Protein AF-A0A1E4U1X0-F1 (afdb_monomer_lite)

pLDDT: mean 76.29, std 22.47, range [30.36, 98.44]

Structure (mmCIF, N/CA/C/O backbone):
data_AF-A0A1E4U1X0-F1
#
_entry.id   AF-A0A1E4U1X0-F1
#
loop_
_atom_site.group_PDB
_atom_site.id
_atom_site.type_symbol
_atom_site.label_atom_id
_atom_site.label_alt_id
_atom_site.label_comp_id
_atom_site.label_asym_id
_atom_site.label_entity_id
_atom_site.label_seq_id
_atom_site.pdbx_PDB_ins_code
_atom_site.Cartn_x
_atom_site.Cartn_y
_atom_site.Cartn_z
_atom_site.occupancy
_atom_site.B_iso_or_equiv
_atom_site.auth_seq_id
_atom_site.auth_comp_id
_atom_site.auth_asym_id
_atom_site.auth_atom_id
_atom_site.pdbx_PDB_model_num
ATOM 1 N N . MET A 1 1 ? 7.791 -9.592 21.464 1.00 55.75 1 MET A N 1
ATOM 2 C CA . MET A 1 1 ? 7.964 -8.145 21.728 1.00 55.75 1 MET A CA 1
ATOM 3 C C . MET A 1 1 ? 7.056 -7.281 20.827 1.00 55.75 1 MET A C 1
ATOM 5 O O . MET A 1 1 ? 7.564 -6.474 20.065 1.00 55.75 1 MET A O 1
ATOM 9 N N . PRO A 1 2 ? 5.714 -7.408 20.891 1.00 65.44 2 PRO A N 1
ATOM 10 C CA . PRO A 1 2 ? 4.810 -6.655 20.004 1.00 65.44 2 PRO A CA 1
ATOM 11 C C . PRO A 1 2 ? 4.556 -5.195 20.431 1.00 65.44 2 PRO A C 1
ATOM 13 O O . PRO A 1 2 ? 4.158 -4.383 19.604 1.00 65.44 2 PRO A O 1
ATOM 16 N N . ILE A 1 3 ? 4.796 -4.843 21.701 1.00 74.44 3 ILE A N 1
ATOM 17 C CA . ILE A 1 3 ? 4.406 -3.539 22.279 1.00 74.44 3 ILE A CA 1
ATOM 18 C C . ILE A 1 3 ? 5.186 -2.366 21.660 1.00 74.44 3 ILE A C 1
ATOM 20 O O . ILE A 1 3 ? 4.640 -1.276 21.518 1.00 74.44 3 ILE A O 1
ATOM 24 N N . PHE A 1 4 ? 6.438 -2.588 21.245 1.00 84.75 4 PHE A N 1
ATOM 25 C CA . PHE A 1 4 ? 7.274 -1.544 20.641 1.00 84.75 4 PHE A CA 1
ATOM 26 C C . PHE A 1 4 ? 7.065 -1.387 19.133 1.00 84.75 4 PHE A C 1
ATOM 28 O O . PHE A 1 4 ? 7.387 -0.337 18.581 1.00 84.75 4 PHE A O 1
ATOM 35 N N . GLU A 1 5 ? 6.503 -2.389 18.452 1.00 87.31 5 GLU A N 1
ATOM 36 C CA . GLU A 1 5 ? 6.400 -2.359 16.992 1.00 87.31 5 GLU A CA 1
ATOM 37 C C . GLU A 1 5 ? 5.417 -1.298 16.502 1.00 87.31 5 GLU A C 1
ATOM 39 O O . GLU A 1 5 ? 5.744 -0.547 15.587 1.00 87.31 5 GLU A O 1
ATOM 44 N N . ALA A 1 6 ? 4.228 -1.200 17.102 1.00 86.75 6 ALA A N 1
ATOM 45 C CA . ALA A 1 6 ? 3.227 -0.234 16.655 1.00 86.75 6 ALA A CA 1
ATOM 46 C C . ALA A 1 6 ? 3.657 1.233 16.889 1.00 86.75 6 ALA A C 1
ATOM 48 O O . ALA A 1 6 ? 3.530 2.029 15.953 1.00 86.75 6 ALA A O 1
ATOM 49 N N . PRO A 1 7 ? 4.221 1.615 18.057 1.00 90.62 7 PRO A N 1
ATOM 50 C CA . PRO A 1 7 ? 4.840 2.929 18.231 1.00 90.62 7 PRO A CA 1
ATOM 51 C C . PRO A 1 7 ? 5.987 3.190 17.248 1.00 90.62 7 PRO A C 1
ATOM 53 O O . PRO A 1 7 ? 6.047 4.273 16.667 1.00 90.62 7 PRO A O 1
ATOM 56 N N . ALA A 1 8 ? 6.857 2.202 17.004 1.00 91.56 8 ALA A N 1
ATOM 57 C CA . ALA A 1 8 ? 7.958 2.342 16.051 1.00 91.56 8 ALA A CA 1
ATOM 58 C C . ALA A 1 8 ? 7.453 2.587 14.621 1.00 91.56 8 ALA A C 1
ATOM 60 O O . ALA A 1 8 ? 7.976 3.453 13.925 1.00 91.56 8 ALA A O 1
ATOM 61 N N . VAL A 1 9 ? 6.395 1.890 14.193 1.00 90.69 9 VAL A N 1
ATOM 62 C CA . VAL A 1 9 ? 5.745 2.123 12.892 1.00 90.69 9 VAL A CA 1
ATOM 63 C C . VAL A 1 9 ? 5.153 3.525 12.817 1.00 90.69 9 VAL A C 1
ATOM 65 O O . VAL A 1 9 ? 5.289 4.180 11.789 1.00 90.69 9 VAL A O 1
ATOM 68 N N . TYR A 1 10 ? 4.538 4.022 13.891 1.00 91.25 10 TYR A N 1
ATOM 69 C CA . TYR A 1 10 ? 4.002 5.382 13.918 1.00 91.25 10 TYR A CA 1
ATOM 70 C C . TYR A 1 10 ? 5.105 6.445 13.813 1.00 91.25 10 TYR A C 1
ATOM 72 O O . TYR A 1 10 ? 4.996 7.369 13.002 1.00 91.25 10 TYR A O 1
ATOM 80 N N . ALA A 1 11 ? 6.185 6.294 14.586 1.00 93.69 11 ALA A N 1
ATOM 81 C CA . ALA A 1 11 ? 7.345 7.181 14.528 1.00 93.69 11 ALA A CA 1
ATOM 82 C C . ALA A 1 11 ? 7.992 7.157 13.135 1.00 93.69 11 ALA A C 1
ATOM 84 O O . ALA A 1 11 ? 8.231 8.206 12.541 1.00 93.69 11 ALA A O 1
ATOM 85 N N . TRP A 1 12 ? 8.178 5.963 12.567 1.00 93.06 12 TRP A N 1
ATOM 86 C CA . TRP A 1 12 ? 8.707 5.772 11.220 1.00 93.06 12 TRP A CA 1
ATOM 87 C C . TRP A 1 12 ? 7.806 6.381 10.140 1.00 93.06 12 TRP A C 1
ATOM 89 O O . TRP A 1 12 ? 8.287 7.110 9.279 1.00 93.06 12 TRP A O 1
ATOM 99 N N . SER A 1 13 ? 6.492 6.149 10.207 1.00 92.31 13 SER A N 1
ATOM 100 C CA . SER A 1 13 ? 5.507 6.741 9.291 1.00 92.31 13 SER A CA 1
ATOM 101 C C . SER A 1 13 ? 5.514 8.267 9.362 1.00 92.31 13 SER A C 1
ATOM 103 O O . SER A 1 13 ? 5.374 8.923 8.330 1.00 92.31 13 SER A O 1
ATOM 105 N N . THR A 1 14 ? 5.671 8.833 10.560 1.00 93.75 14 THR A N 1
ATOM 106 C CA . THR A 1 14 ? 5.776 10.285 10.767 1.00 93.75 14 THR A CA 1
ATOM 107 C C . THR A 1 14 ? 7.071 10.816 10.159 1.00 93.75 14 THR A C 1
ATOM 109 O O . THR A 1 14 ? 7.033 11.790 9.413 1.00 93.75 14 THR A O 1
ATOM 112 N N . GLY A 1 15 ? 8.193 10.125 10.388 1.00 94.81 15 GLY A N 1
ATOM 113 C CA . GLY A 1 15 ? 9.479 10.441 9.767 1.00 94.81 15 GLY A CA 1
ATOM 114 C C . GLY A 1 15 ? 9.409 10.417 8.240 1.00 94.81 15 GLY A C 1
ATOM 115 O O . GLY A 1 15 ? 9.779 11.398 7.607 1.00 94.81 15 GLY A O 1
ATOM 116 N N . ILE A 1 16 ? 8.846 9.357 7.643 1.00 92.31 16 ILE A N 1
ATOM 117 C CA . ILE A 1 16 ? 8.625 9.287 6.189 1.00 92.31 16 ILE A CA 1
ATOM 118 C C . ILE A 1 16 ? 7.783 10.471 5.718 1.00 92.31 16 ILE A C 1
ATOM 120 O O . ILE A 1 16 ? 8.150 11.112 4.744 1.00 92.31 16 ILE A O 1
ATOM 124 N N . THR A 1 17 ? 6.675 10.765 6.400 1.00 93.19 17 THR A N 1
ATOM 125 C CA . THR A 1 17 ? 5.754 11.848 6.023 1.00 93.19 17 THR A CA 1
ATOM 126 C C . THR A 1 17 ? 6.474 13.197 5.989 1.00 93.19 17 THR A C 1
ATOM 128 O O . THR A 1 17 ? 6.390 13.900 4.986 1.00 93.19 17 THR A O 1
ATOM 131 N N . ILE A 1 18 ? 7.225 13.532 7.042 1.00 94.69 18 ILE A N 1
ATOM 132 C CA . ILE A 1 18 ? 7.989 14.784 7.120 1.00 94.69 18 ILE A CA 1
ATOM 133 C C . ILE A 1 18 ? 9.082 14.812 6.046 1.00 94.69 18 ILE A C 1
ATOM 135 O O . ILE A 1 18 ? 9.201 15.803 5.332 1.00 94.69 18 ILE A O 1
ATOM 139 N N . CYS A 1 19 ? 9.845 13.727 5.883 1.00 91.69 19 CYS A N 1
ATOM 140 C CA . CYS A 1 19 ? 10.897 13.655 4.870 1.00 91.69 19 CYS A CA 1
ATOM 141 C C . CYS A 1 19 ? 10.343 13.804 3.450 1.00 91.69 19 CYS A C 1
ATOM 143 O O . CYS A 1 19 ? 10.908 14.556 2.666 1.00 91.69 19 CYS A O 1
ATOM 145 N N . THR A 1 20 ? 9.252 13.112 3.109 1.00 89.88 20 THR A N 1
ATOM 146 C CA . THR A 1 20 ? 8.621 13.218 1.786 1.00 89.88 20 THR A CA 1
ATOM 147 C C . THR A 1 20 ? 8.125 14.643 1.540 1.00 89.88 20 THR A C 1
ATOM 149 O O . THR A 1 20 ? 8.433 15.210 0.498 1.00 89.88 20 THR A O 1
ATOM 152 N N . TYR A 1 21 ? 7.460 15.256 2.525 1.00 92.12 21 TYR A N 1
ATOM 153 C CA . TYR A 1 21 ? 7.014 16.648 2.436 1.00 92.12 21 TYR A CA 1
ATOM 154 C C . TYR A 1 21 ? 8.177 17.624 2.196 1.00 92.12 21 TYR A C 1
ATOM 156 O O . TYR A 1 21 ? 8.105 18.474 1.311 1.00 92.12 21 TYR A O 1
ATOM 164 N N . MET A 1 22 ? 9.276 17.480 2.948 1.00 92.69 22 MET A N 1
ATOM 165 C CA . MET A 1 22 ? 10.469 18.314 2.773 1.00 92.69 22 MET A CA 1
ATOM 166 C C . MET A 1 22 ? 11.115 18.118 1.399 1.00 92.69 22 MET A C 1
ATOM 168 O O . MET A 1 22 ? 11.464 19.099 0.752 1.00 92.69 22 MET A O 1
ATOM 172 N N . MET A 1 23 ? 11.259 16.871 0.940 1.00 89.44 23 MET A N 1
ATOM 173 C CA . MET A 1 23 ? 11.834 16.567 -0.375 1.00 89.44 23 MET A CA 1
ATOM 174 C C . MET A 1 23 ? 11.011 17.186 -1.506 1.00 89.44 23 MET A C 1
ATOM 176 O O . MET A 1 23 ? 11.585 17.758 -2.430 1.00 89.44 23 MET A O 1
ATOM 180 N N . GLU A 1 24 ? 9.681 17.125 -1.425 1.00 88.00 24 GLU A N 1
ATOM 181 C CA . GLU A 1 24 ? 8.813 17.762 -2.416 1.00 88.00 24 GLU A CA 1
ATOM 182 C C . GLU A 1 24 ? 8.895 19.292 -2.374 1.00 88.00 24 GLU A C 1
ATOM 184 O O . GLU A 1 24 ? 8.946 19.919 -3.427 1.00 88.00 24 GLU A O 1
ATOM 189 N N . HIS A 1 25 ? 8.978 19.908 -1.190 1.00 89.56 25 HIS A N 1
ATOM 190 C CA . HIS A 1 25 ? 9.178 21.360 -1.063 1.00 89.56 25 HIS A CA 1
ATOM 191 C C . HIS A 1 25 ? 10.531 21.853 -1.579 1.00 89.56 25 HIS A C 1
ATOM 193 O O . HIS A 1 25 ? 10.643 22.999 -2.007 1.00 89.56 25 HIS A O 1
ATOM 199 N N . LEU A 1 26 ? 11.546 20.995 -1.564 1.00 93.00 26 LEU A N 1
ATOM 200 C CA . LEU A 1 26 ? 12.852 21.275 -2.156 1.00 93.00 26 LEU A CA 1
ATOM 201 C C . LEU A 1 26 ? 12.913 20.910 -3.648 1.00 93.00 26 LEU A C 1
ATOM 203 O O . LEU A 1 26 ? 13.983 21.008 -4.240 1.00 93.00 26 LEU A O 1
ATOM 207 N N . TYR A 1 27 ? 11.796 20.483 -4.252 1.00 87.75 27 TYR A N 1
ATOM 208 C CA . TYR A 1 27 ? 11.725 19.995 -5.634 1.00 87.75 27 TYR A CA 1
ATOM 209 C C . TYR A 1 27 ? 12.691 18.830 -5.922 1.00 87.75 27 TYR A C 1
ATOM 211 O O . TYR A 1 27 ? 13.091 18.599 -7.056 1.00 87.75 27 TYR A O 1
ATOM 219 N N . LEU A 1 28 ? 13.035 18.043 -4.897 1.00 87.00 28 LEU A N 1
ATOM 220 C CA . LEU A 1 28 ? 13.902 16.864 -4.995 1.00 87.00 28 LEU A CA 1
ATOM 221 C C . LEU A 1 28 ? 13.098 15.579 -5.231 1.00 87.00 28 LEU A C 1
ATOM 223 O O . LEU A 1 28 ? 13.548 14.484 -4.893 1.00 87.00 28 LEU A O 1
ATOM 227 N N . LYS A 1 29 ? 11.883 15.691 -5.775 1.00 79.12 29 LYS A N 1
ATOM 228 C CA . LYS A 1 29 ? 11.008 14.536 -6.005 1.00 79.12 29 LYS A CA 1
ATOM 229 C C . LYS A 1 29 ? 11.639 13.533 -6.970 1.00 79.12 29 LYS A C 1
ATOM 231 O O . LYS A 1 29 ? 11.600 12.337 -6.702 1.00 79.12 29 LYS A O 1
ATOM 236 N N . ASP A 1 30 ? 12.319 14.022 -8.000 1.00 79.00 30 ASP A N 1
ATOM 237 C CA . ASP A 1 30 ? 12.969 13.176 -9.004 1.00 79.00 30 ASP A CA 1
ATOM 238 C C . ASP A 1 30 ? 14.083 12.295 -8.404 1.00 79.00 30 ASP A C 1
ATOM 240 O O . ASP A 1 30 ? 14.352 11.207 -8.906 1.00 79.00 30 ASP A O 1
ATOM 244 N N . PHE A 1 31 ? 14.674 12.688 -7.265 1.00 75.38 31 PHE A N 1
ATOM 245 C CA . PHE A 1 31 ? 15.619 11.836 -6.527 1.00 75.38 31 PHE A CA 1
ATOM 246 C C . PHE A 1 31 ? 14.946 10.651 -5.823 1.00 75.38 31 PHE A C 1
ATOM 248 O O . PHE A 1 31 ? 15.592 9.632 -5.580 1.00 75.38 31 PHE A O 1
ATOM 255 N N . LEU A 1 32 ? 13.667 10.769 -5.455 1.00 69.56 32 LEU A N 1
ATOM 256 C CA . LEU A 1 32 ? 12.897 9.661 -4.879 1.00 69.56 32 LEU A CA 1
ATOM 257 C C . LEU A 1 32 ? 12.417 8.681 -5.955 1.00 69.56 32 LEU A C 1
ATOM 259 O O . LEU A 1 32 ? 12.249 7.497 -5.651 1.00 69.56 32 LEU A O 1
ATOM 263 N N . ASP A 1 33 ? 12.240 9.181 -7.178 1.00 66.94 33 ASP A N 1
ATOM 264 C CA . ASP A 1 33 ? 11.716 8.457 -8.339 1.00 66.94 33 ASP A CA 1
ATOM 265 C C . ASP A 1 33 ? 12.832 7.961 -9.274 1.00 66.94 33 ASP A C 1
ATOM 267 O O . ASP A 1 33 ? 12.560 7.579 -10.411 1.00 66.94 33 ASP A O 1
ATOM 271 N N . PHE A 1 34 ? 14.089 7.946 -8.811 1.00 65.75 34 PHE A N 1
ATOM 272 C CA . PHE A 1 34 ? 15.223 7.492 -9.611 1.00 65.75 34 PHE A CA 1
ATOM 273 C C . PHE A 1 34 ? 15.089 5.997 -9.938 1.00 65.75 34 PHE A C 1
ATOM 275 O O . PHE A 1 34 ? 15.452 5.122 -9.149 1.00 65.75 34 PHE A O 1
ATOM 282 N N . HIS A 1 35 ? 14.533 5.720 -11.115 1.00 64.31 35 HIS A N 1
ATOM 283 C CA . HIS A 1 35 ? 14.441 4.404 -11.723 1.00 64.31 35 HIS A CA 1
ATOM 284 C C . HIS A 1 35 ? 15.529 4.308 -12.788 1.00 64.31 35 HIS A C 1
ATOM 286 O O . HIS A 1 35 ? 15.470 4.991 -13.804 1.00 64.31 35 HIS A O 1
ATOM 292 N N . THR A 1 36 ? 16.528 3.466 -12.547 1.00 59.44 36 THR A N 1
ATOM 293 C CA . THR A 1 36 ? 17.561 3.127 -13.547 1.00 59.44 36 THR A CA 1
ATOM 294 C C . THR A 1 36 ? 17.355 1.730 -14.120 1.00 59.44 36 THR A C 1
ATOM 296 O O . THR A 1 36 ? 18.296 1.133 -14.624 1.00 59.44 36 THR A O 1
ATOM 299 N N . SER A 1 37 ? 16.145 1.170 -14.016 1.00 68.50 37 SER A N 1
ATOM 300 C CA . SER A 1 37 ? 15.838 -0.059 -14.745 1.00 68.50 37 SER A CA 1
ATOM 301 C C . SER A 1 37 ? 15.414 0.281 -16.167 1.00 68.50 37 SER A C 1
ATOM 303 O O . SER A 1 37 ? 14.429 0.996 -16.349 1.00 68.50 37 SER A O 1
ATOM 305 N N . ASP A 1 38 ? 16.073 -0.339 -17.137 1.00 80.19 38 ASP A N 1
ATOM 306 C CA . ASP A 1 38 ? 15.678 -0.351 -18.552 1.00 80.19 38 ASP A CA 1
ATOM 307 C C . ASP A 1 38 ? 14.477 -1.286 -18.827 1.00 80.19 38 ASP A C 1
ATOM 309 O O . ASP A 1 38 ? 14.160 -1.615 -19.966 1.00 80.19 38 ASP A O 1
ATOM 313 N N . ALA A 1 39 ? 13.774 -1.701 -17.767 1.00 86.38 39 ALA A N 1
ATOM 314 C CA . ALA A 1 39 ? 12.625 -2.587 -17.833 1.00 86.38 39 ALA A CA 1
ATOM 315 C C . ALA A 1 39 ? 11.480 -1.990 -18.667 1.00 86.38 39 ALA A C 1
ATOM 317 O O . ALA A 1 39 ? 11.137 -0.806 -18.563 1.00 86.38 39 ALA A O 1
ATOM 318 N N . ASN A 1 40 ? 10.813 -2.845 -19.438 1.00 92.81 40 ASN A N 1
ATOM 319 C CA . ASN A 1 40 ? 9.644 -2.469 -20.219 1.00 92.81 40 ASN A CA 1
ATOM 320 C C . ASN A 1 40 ? 8.418 -2.304 -19.306 1.00 92.81 40 ASN A C 1
ATOM 322 O O . ASN A 1 40 ? 7.986 -3.245 -18.637 1.00 92.81 40 ASN A O 1
ATOM 326 N N . ILE A 1 41 ? 7.832 -1.106 -19.285 1.00 93.31 41 ILE A N 1
ATOM 327 C CA . ILE A 1 41 ? 6.704 -0.775 -18.409 1.00 93.31 41 ILE A CA 1
ATOM 328 C C . ILE A 1 41 ? 5.389 -0.888 -19.181 1.00 93.31 41 ILE A C 1
ATOM 330 O O . ILE A 1 41 ? 5.063 -0.036 -20.010 1.00 93.31 41 ILE A O 1
ATOM 334 N N . VAL A 1 42 ? 4.572 -1.882 -18.828 1.00 95.81 42 VAL A N 1
ATOM 335 C CA . VAL A 1 42 ? 3.200 -2.005 -19.333 1.00 95.81 42 VAL A CA 1
ATOM 336 C C . VAL A 1 42 ? 2.273 -1.137 -18.469 1.00 95.81 42 VAL A C 1
ATOM 338 O O . VAL A 1 42 ? 2.170 -1.356 -17.254 1.00 95.81 42 VAL A O 1
ATOM 341 N N . PRO A 1 43 ? 1.599 -0.124 -19.049 1.00 95.56 43 PRO A N 1
ATOM 342 C CA . PRO A 1 43 ? 0.759 0.793 -18.290 1.00 95.56 43 PRO A CA 1
ATOM 343 C C . PRO A 1 43 ? -0.515 0.115 -17.768 1.00 95.56 43 PRO A C 1
ATOM 345 O O . PRO A 1 43 ? -0.990 -0.879 -18.312 1.00 95.56 43 PRO A O 1
ATOM 348 N N . LEU A 1 44 ? -1.112 0.717 -16.735 1.00 93.38 44 LEU A N 1
ATOM 349 C CA . LEU A 1 44 ? -2.434 0.336 -16.240 1.00 93.38 44 LEU A CA 1
ATOM 350 C C . LEU A 1 44 ? -3.494 0.801 -17.253 1.00 93.38 44 LEU A C 1
ATOM 352 O O . LEU A 1 44 ? -3.924 1.951 -17.202 1.00 93.38 44 LEU A O 1
ATOM 356 N N . SER A 1 45 ? -3.853 -0.061 -18.204 1.00 87.12 45 SER A N 1
ATOM 357 C CA . SER A 1 45 ? -4.736 0.286 -19.325 1.00 87.12 45 SER A CA 1
ATOM 358 C C . SER A 1 45 ? -6.223 0.231 -18.973 1.00 87.12 45 SER A C 1
ATOM 360 O O . SER A 1 45 ? -6.962 1.135 -19.347 1.00 87.12 45 SER A O 1
ATO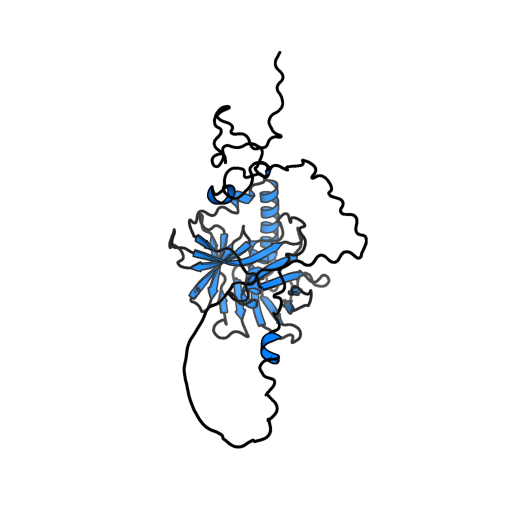M 362 N N . ASN A 1 46 ? -6.652 -0.789 -18.224 1.00 88.00 46 ASN A N 1
ATOM 363 C CA . ASN A 1 46 ? -8.069 -1.089 -17.998 1.00 88.00 46 ASN A CA 1
ATOM 364 C C . ASN A 1 46 ? -8.392 -1.222 -16.500 1.00 88.00 46 ASN A C 1
ATOM 366 O O . ASN A 1 46 ? -8.673 -2.323 -16.028 1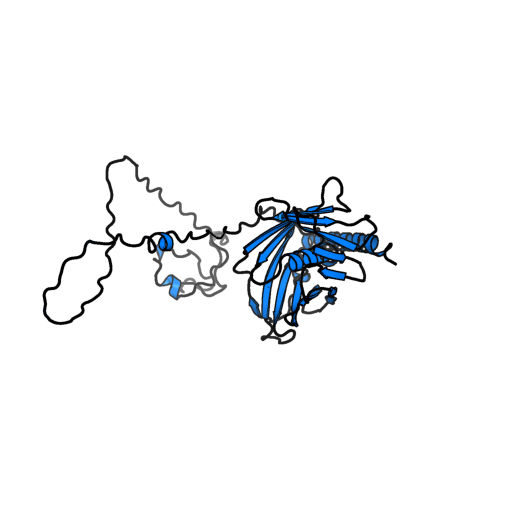.00 88.00 46 ASN A O 1
ATOM 370 N N . PRO A 1 47 ? -8.339 -0.131 -15.718 1.00 88.88 47 PRO A N 1
ATOM 371 C CA . PRO A 1 47 ? -8.737 -0.198 -14.320 1.00 88.88 47 PRO A CA 1
ATOM 372 C C . PRO A 1 47 ? -10.230 -0.529 -14.210 1.00 88.88 47 PRO A C 1
ATOM 374 O O . PRO A 1 47 ? -11.072 0.143 -14.804 1.00 88.88 47 PRO A O 1
ATOM 377 N N . THR A 1 48 ? -10.561 -1.561 -13.439 1.00 90.44 48 THR A N 1
ATOM 378 C CA . THR A 1 48 ? -11.936 -2.056 -13.294 1.00 90.44 48 THR A CA 1
ATOM 379 C C . THR A 1 48 ? -12.637 -1.479 -12.073 1.00 90.44 48 THR A C 1
ATOM 381 O O . THR A 1 48 ? -13.860 -1.371 -12.065 1.00 90.44 48 THR A O 1
ATOM 384 N N . SER A 1 49 ? -11.891 -1.128 -11.022 1.00 94.50 49 SER A N 1
ATOM 385 C CA . SER A 1 49 ? -12.473 -0.681 -9.755 1.00 94.50 49 SER A CA 1
ATOM 386 C C . SER A 1 49 ? -11.640 0.387 -9.044 1.00 94.50 49 SER A C 1
ATOM 388 O O . SER A 1 49 ? -10.423 0.499 -9.216 1.00 94.50 49 SER A O 1
ATOM 390 N N . VAL A 1 50 ? -12.327 1.195 -8.228 1.00 96.12 50 VAL A N 1
ATOM 391 C CA . VAL A 1 50 ? -11.720 2.158 -7.299 1.00 96.12 50 VAL A CA 1
ATOM 392 C C . VAL A 1 50 ? -12.120 1.802 -5.878 1.00 96.12 50 VAL A C 1
ATOM 394 O O . VAL A 1 50 ? -13.278 1.479 -5.608 1.00 96.12 50 VAL A O 1
ATOM 397 N N . TYR A 1 51 ? -11.169 1.949 -4.964 1.00 97.75 51 TYR A N 1
ATOM 398 C CA . TYR A 1 51 ? -11.395 1.870 -3.531 1.00 97.75 51 TYR A CA 1
ATOM 399 C C . TYR A 1 51 ? -10.918 3.143 -2.831 1.00 97.75 51 TYR A C 1
ATOM 401 O O . TYR A 1 51 ? -9.839 3.654 -3.126 1.00 97.75 51 TYR A O 1
ATOM 409 N N . TYR A 1 52 ? -11.684 3.623 -1.852 1.00 97.50 52 TYR A N 1
ATOM 410 C CA . TYR A 1 52 ? -11.297 4.738 -0.983 1.00 97.50 52 TYR A CA 1
ATOM 411 C C . TYR A 1 52 ? -11.018 4.229 0.424 1.00 97.50 52 TYR A C 1
ATOM 413 O O . TYR A 1 52 ? -11.898 3.669 1.079 1.00 97.50 52 TYR A O 1
ATOM 421 N N . ILE A 1 53 ? -9.800 4.446 0.912 1.00 97.88 53 ILE A N 1
ATOM 422 C CA . ILE A 1 53 ? -9.343 3.942 2.204 1.00 97.88 53 ILE A CA 1
ATOM 423 C C . ILE A 1 53 ? -9.200 5.121 3.165 1.00 97.88 53 ILE A C 1
ATOM 425 O O . ILE A 1 53 ? -8.417 6.040 2.925 1.00 97.88 53 ILE A O 1
ATOM 429 N N . ARG A 1 54 ? -9.951 5.101 4.274 1.00 97.00 54 ARG A N 1
ATOM 430 C CA . ARG A 1 54 ? -10.040 6.227 5.218 1.00 97.00 54 ARG A CA 1
ATOM 431 C C . ARG A 1 54 ? -10.072 5.769 6.665 1.00 97.00 54 ARG A C 1
ATOM 433 O O . ARG A 1 54 ? -10.808 4.853 7.022 1.00 97.00 54 ARG A O 1
ATOM 440 N N . ARG A 1 55 ? -9.345 6.466 7.539 1.00 96.62 55 ARG A N 1
ATOM 441 C CA . ARG A 1 55 ? -9.485 6.280 8.995 1.00 96.62 55 ARG A CA 1
ATOM 442 C C . ARG A 1 55 ? -10.858 6.729 9.480 1.00 96.62 55 ARG A C 1
ATOM 444 O O . ARG A 1 55 ? -11.366 7.769 9.059 1.00 96.62 55 ARG A O 1
ATOM 451 N N . GLU A 1 56 ? -11.432 5.972 10.406 1.00 96.56 56 GLU A N 1
ATOM 452 C CA . GLU A 1 56 ? -12.658 6.381 11.082 1.00 96.56 56 GLU A CA 1
ATOM 453 C C . GLU A 1 56 ? -12.417 7.614 11.959 1.00 96.56 56 GLU A C 1
ATOM 455 O O . GLU A 1 56 ? -11.382 7.737 12.610 1.00 96.56 56 GLU A O 1
ATOM 460 N N . ARG A 1 57 ? -13.369 8.556 11.990 1.00 94.25 57 ARG A N 1
ATOM 461 C CA . ARG A 1 57 ? -13.202 9.804 12.750 1.00 94.25 57 ARG A CA 1
ATOM 462 C C . ARG A 1 57 ? -13.180 9.566 14.259 1.00 94.25 57 ARG A C 1
ATOM 464 O O . ARG A 1 57 ? -12.380 10.218 14.928 1.00 94.25 57 ARG A O 1
ATOM 471 N N . ALA A 1 58 ? -14.053 8.686 14.751 1.00 95.38 58 ALA A N 1
ATOM 472 C CA . ALA A 1 58 ? -14.180 8.355 16.168 1.00 95.38 58 ALA A CA 1
ATOM 473 C C . ALA A 1 58 ? -12.997 7.512 16.664 1.00 95.38 58 ALA A C 1
ATOM 475 O O . ALA A 1 58 ? -12.477 7.766 17.745 1.00 95.38 58 ALA A O 1
ATOM 476 N N . ASP A 1 59 ? -12.519 6.574 15.841 1.00 94.75 59 ASP A N 1
ATOM 477 C CA . ASP A 1 59 ? -11.448 5.648 16.208 1.00 94.75 59 ASP A CA 1
ATOM 478 C C . ASP A 1 59 ? -10.321 5.605 15.169 1.00 94.75 59 ASP A C 1
ATOM 480 O O . ASP A 1 59 ? -10.010 4.586 14.547 1.00 94.75 59 ASP A O 1
ATOM 484 N N . ARG A 1 60 ? -9.668 6.759 14.993 1.00 92.81 60 ARG A N 1
ATOM 485 C CA . ARG A 1 60 ? -8.618 6.953 13.978 1.00 92.81 60 ARG A CA 1
ATOM 486 C C . ARG A 1 60 ? -7.454 5.984 14.119 1.00 92.81 60 ARG A C 1
ATOM 488 O O . ARG A 1 60 ? -6.726 5.758 13.157 1.00 92.81 60 ARG A O 1
ATOM 495 N N . GLN A 1 61 ? -7.206 5.493 15.328 1.00 92.94 61 GLN A N 1
ATOM 496 C CA . GLN A 1 61 ? -6.070 4.626 15.582 1.00 92.94 61 GLN A CA 1
ATOM 497 C C . GLN A 1 61 ? -6.419 3.159 15.398 1.00 92.94 61 GLN A C 1
ATOM 499 O O . GLN A 1 61 ? -5.496 2.418 15.084 1.00 92.94 61 GLN A O 1
ATOM 504 N N . LYS A 1 62 ? -7.668 2.718 15.577 1.00 96.06 62 LYS A N 1
ATOM 505 C CA . LYS A 1 62 ? -7.995 1.289 15.512 1.00 96.06 62 LYS A CA 1
ATOM 506 C C . LYS A 1 62 ? -8.799 0.882 14.290 1.00 96.06 62 LYS A C 1
ATOM 508 O O . LYS A 1 62 ? -8.741 -0.298 13.968 1.00 96.06 62 LYS A O 1
ATOM 513 N N . VAL A 1 63 ? -9.497 1.802 13.621 1.00 97.81 63 VAL A N 1
ATOM 514 C CA . VAL A 1 63 ? -10.421 1.458 12.533 1.00 97.81 63 VAL A CA 1
ATOM 515 C C . VAL A 1 63 ? -10.112 2.240 11.260 1.00 97.81 63 VAL A C 1
ATOM 517 O O . VAL A 1 63 ? -10.014 3.472 11.240 1.00 97.81 63 VAL A O 1
ATOM 520 N N . VAL A 1 64 ? -9.996 1.497 10.164 1.00 98.12 64 VAL A N 1
ATOM 521 C CA . VAL A 1 64 ? -9.887 2.019 8.804 1.00 98.12 64 VAL A CA 1
ATOM 522 C C . VAL A 1 64 ? -11.009 1.422 7.969 1.00 98.12 64 VAL A C 1
ATOM 524 O O . VAL A 1 64 ? -11.170 0.209 7.907 1.00 98.12 64 VAL A O 1
ATOM 527 N N . ASN A 1 65 ? -11.791 2.281 7.332 1.00 98.25 65 ASN A N 1
ATOM 528 C CA . ASN A 1 65 ? -12.874 1.901 6.440 1.00 98.25 65 ASN A CA 1
ATOM 529 C C . ASN A 1 65 ? -12.373 1.889 4.993 1.00 98.25 65 ASN A C 1
ATOM 531 O O . ASN A 1 65 ? -11.605 2.767 4.592 1.00 98.25 65 ASN A O 1
ATOM 535 N N . VAL A 1 66 ? -12.851 0.920 4.218 1.00 98.31 66 VAL A N 1
ATOM 536 C CA . VAL A 1 66 ? -12.635 0.822 2.775 1.00 98.31 66 VAL A CA 1
ATOM 537 C C . VAL A 1 66 ? -13.99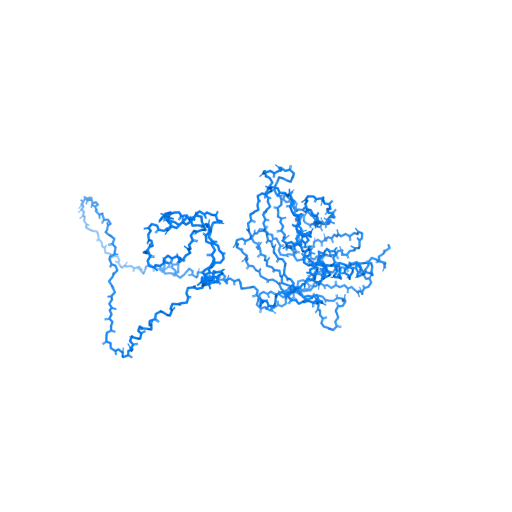1 0.922 2.088 1.00 98.31 66 VAL A C 1
ATOM 539 O O . VAL A 1 66 ? -14.895 0.133 2.377 1.00 98.31 66 VAL A O 1
ATOM 542 N N . PHE A 1 67 ? -14.120 1.889 1.189 1.00 97.94 67 PHE A N 1
ATOM 543 C CA . PHE A 1 67 ? -15.321 2.133 0.398 1.00 97.94 67 PHE A CA 1
ATOM 544 C C . PHE A 1 67 ? -15.074 1.759 -1.064 1.00 97.94 67 PHE A C 1
ATOM 546 O O . PHE A 1 67 ? -13.951 1.928 -1.539 1.00 97.94 67 PHE A O 1
ATOM 553 N N . ASN A 1 68 ? -16.089 1.256 -1.763 1.00 96.31 68 ASN A N 1
ATOM 554 C CA . ASN A 1 68 ? -16.037 1.048 -3.214 1.00 96.31 68 ASN A CA 1
ATOM 555 C C . ASN A 1 68 ? -16.238 2.376 -3.977 1.00 96.31 68 ASN A C 1
ATOM 557 O O . ASN A 1 68 ? -16.404 3.441 -3.373 1.00 96.31 68 ASN A O 1
ATOM 561 N N . GLY A 1 69 ? -16.224 2.305 -5.312 1.00 92.75 69 GLY A N 1
ATOM 562 C CA . GLY A 1 69 ? -16.467 3.447 -6.199 1.00 92.75 69 GLY A CA 1
ATOM 563 C C . GLY A 1 69 ? -17.839 4.104 -6.011 1.00 92.75 69 GLY A C 1
ATOM 564 O O . GLY A 1 69 ? -17.958 5.313 -6.188 1.00 92.75 69 GLY A O 1
ATOM 565 N N . ASP A 1 70 ? -18.846 3.339 -5.583 1.00 93.50 70 ASP A N 1
ATOM 566 C CA . ASP A 1 70 ? -20.203 3.831 -5.319 1.00 93.50 70 ASP A CA 1
ATOM 567 C C . ASP A 1 70 ? -20.366 4.416 -3.896 1.00 93.50 70 ASP A C 1
ATOM 569 O O . ASP A 1 70 ? -21.424 4.930 -3.540 1.00 93.50 70 ASP A O 1
ATOM 573 N N . GLY A 1 71 ? -19.307 4.397 -3.076 1.00 94.12 71 GLY A N 1
ATOM 574 C CA . GLY A 1 71 ? -19.298 4.960 -1.721 1.00 94.12 71 GLY A CA 1
ATOM 575 C C . GLY A 1 71 ? -19.805 4.015 -0.628 1.00 94.12 71 GLY A C 1
ATOM 576 O O . GLY A 1 71 ? -19.893 4.408 0.538 1.00 94.12 71 GLY A O 1
ATOM 577 N N . GLU A 1 72 ? -20.092 2.762 -0.961 1.00 96.75 72 GLU A N 1
ATOM 578 C CA . GLU A 1 72 ? -20.512 1.733 -0.018 1.00 96.75 72 GLU A CA 1
ATOM 579 C C . GLU A 1 72 ? -19.314 1.137 0.718 1.00 96.75 72 GLU A C 1
ATOM 581 O O . GLU A 1 72 ? -18.235 0.925 0.157 1.00 96.75 72 GLU A O 1
ATOM 586 N N . LYS A 1 73 ? -19.498 0.828 2.003 1.00 97.44 73 LYS A N 1
ATOM 587 C CA . LYS A 1 73 ? -18.452 0.216 2.823 1.00 97.44 73 LYS A CA 1
ATOM 588 C C . LYS A 1 73 ? -18.331 -1.272 2.493 1.00 97.44 73 LYS A C 1
ATOM 590 O O . LYS A 1 73 ? -19.226 -2.047 2.816 1.00 97.44 73 LYS A O 1
ATOM 595 N N . VAL A 1 74 ? -17.191 -1.667 1.933 1.00 97.69 74 VAL A N 1
ATOM 596 C CA . VAL A 1 74 ? -16.909 -3.055 1.522 1.00 97.69 74 VAL A CA 1
ATOM 597 C C . VAL A 1 74 ? -16.008 -3.799 2.501 1.00 97.69 74 VAL A C 1
ATOM 599 O O . VAL A 1 74 ? -16.178 -4.999 2.706 1.00 97.69 74 VAL A O 1
ATOM 602 N N . TYR A 1 75 ? -15.078 -3.096 3.151 1.00 98.44 75 TYR A N 1
ATOM 603 C CA . TYR A 1 75 ? -14.191 -3.689 4.147 1.00 98.44 75 TYR A CA 1
ATOM 604 C C . TYR A 1 75 ? -13.936 -2.738 5.316 1.00 98.44 75 TYR A C 1
ATOM 606 O O . TYR A 1 75 ? -14.011 -1.513 5.184 1.00 98.44 75 TYR A O 1
ATOM 614 N N . THR A 1 76 ? -13.549 -3.307 6.454 1.00 98.25 76 THR A N 1
ATOM 615 C CA . THR A 1 76 ? -12.824 -2.575 7.498 1.00 98.25 76 THR A CA 1
ATOM 616 C C . THR A 1 76 ? -11.531 -3.280 7.847 1.00 98.25 76 THR A C 1
ATOM 618 O O . THR A 1 76 ? -11.443 -4.504 7.815 1.00 98.25 76 THR A O 1
ATOM 621 N N . ILE A 1 77 ? -10.518 -2.494 8.192 1.00 98.31 77 ILE A N 1
ATOM 622 C CA . ILE A 1 77 ? -9.245 -2.961 8.721 1.00 98.31 77 ILE A CA 1
ATOM 623 C C . ILE A 1 77 ? -9.168 -2.457 10.158 1.00 98.31 77 ILE A C 1
ATOM 625 O O . ILE A 1 77 ? -9.141 -1.250 10.412 1.00 98.31 77 ILE A O 1
ATOM 629 N N . GLU A 1 78 ? -9.186 -3.391 11.100 1.00 98.00 78 GLU A N 1
ATOM 630 C CA . GLU A 1 78 ? -9.367 -3.119 12.522 1.00 98.00 78 GLU A CA 1
ATOM 631 C C . GLU A 1 78 ? -8.241 -3.722 13.350 1.00 98.00 78 GLU A C 1
ATOM 633 O O . GLU A 1 78 ? -7.714 -4.781 13.023 1.00 98.00 78 GLU A O 1
ATOM 638 N N . ARG A 1 79 ? -7.894 -3.097 14.472 1.00 96.19 79 ARG A N 1
ATOM 639 C CA . ARG A 1 79 ? -6.992 -3.693 15.467 1.00 96.19 79 ARG A CA 1
ATOM 640 C C . ARG A 1 79 ? -7.537 -3.534 16.874 1.00 96.19 79 ARG A C 1
ATOM 642 O O . ARG A 1 79 ? -8.226 -2.569 17.186 1.00 96.19 79 ARG A O 1
ATOM 649 N N . LYS A 1 80 ? -7.166 -4.458 17.761 1.00 94.31 80 LYS A N 1
ATOM 650 C CA . LYS A 1 80 ? -7.666 -4.478 19.149 1.00 94.31 80 LYS A CA 1
ATOM 651 C C . LYS A 1 80 ? -7.252 -3.247 19.965 1.00 94.31 80 LYS A C 1
ATOM 653 O O . LYS A 1 80 ? -7.998 -2.793 20.822 1.00 94.31 80 LYS A O 1
ATOM 658 N N . SER A 1 81 ? -6.047 -2.731 19.730 1.00 94.06 81 SER A N 1
ATOM 659 C CA . SER A 1 81 ? -5.455 -1.633 20.501 1.00 94.06 81 SER A CA 1
ATOM 660 C C . SER A 1 81 ? -4.492 -0.824 19.629 1.00 94.06 81 SER A C 1
ATOM 662 O O . SER A 1 81 ? -3.868 -1.412 18.742 1.00 94.06 81 SER A O 1
ATOM 664 N N . PRO A 1 82 ? -4.298 0.484 19.888 1.00 91.38 82 PRO A N 1
ATOM 665 C CA . PRO A 1 82 ? -3.304 1.302 19.193 1.00 91.38 82 PRO A CA 1
ATOM 666 C C . PRO A 1 82 ? -1.862 0.781 19.254 1.00 91.38 82 PRO A C 1
ATOM 668 O O . PRO A 1 82 ? -1.062 1.088 18.370 1.00 91.38 82 PRO A O 1
ATOM 671 N N . LEU A 1 83 ? -1.533 -0.010 20.278 1.00 89.94 83 LEU A N 1
ATOM 672 C CA . LEU A 1 83 ? -0.206 -0.605 20.468 1.00 89.94 83 LEU A CA 1
ATOM 673 C C . LEU A 1 83 ? -0.060 -1.979 19.800 1.00 89.94 83 LEU A C 1
ATOM 675 O O . LEU A 1 83 ? 1.015 -2.569 19.835 1.00 89.94 83 LEU A O 1
ATOM 679 N N . ASN A 1 84 ? -1.126 -2.506 19.194 1.00 92.31 84 ASN A N 1
ATOM 680 C CA . ASN A 1 84 ? -1.077 -3.783 18.497 1.00 92.31 84 ASN A CA 1
ATOM 681 C C . ASN A 1 84 ? -0.643 -3.569 17.029 1.00 92.31 84 ASN A C 1
ATOM 683 O O . ASN A 1 84 ? -1.300 -2.796 16.318 1.00 92.31 84 ASN A O 1
ATOM 687 N N . PRO A 1 85 ? 0.436 -4.224 16.555 1.00 92.69 85 PRO A N 1
ATOM 688 C CA . PRO A 1 85 ? 0.856 -4.166 15.151 1.00 92.69 85 PRO A CA 1
ATOM 689 C C . PRO A 1 85 ? 0.011 -5.067 14.233 1.00 92.69 85 PRO A C 1
ATOM 691 O O . PRO A 1 85 ? 0.130 -4.987 13.009 1.00 92.69 85 PRO A O 1
ATOM 694 N N . VAL A 1 86 ? -0.824 -5.934 14.813 1.00 96.06 86 VAL A N 1
ATOM 695 C CA . VAL A 1 86 ? -1.692 -6.861 14.088 1.00 96.06 86 VAL A CA 1
ATOM 696 C C . VAL A 1 86 ? -3.060 -6.231 13.858 1.00 96.06 86 VAL A C 1
ATOM 698 O O . VAL A 1 86 ? -3.747 -5.830 14.801 1.00 96.06 86 VAL A O 1
ATOM 701 N N . TRP A 1 87 ? -3.454 -6.202 12.592 1.00 97.75 87 TRP A N 1
ATOM 702 C CA . TRP A 1 87 ? -4.752 -5.773 12.105 1.00 97.75 87 TRP A CA 1
ATOM 703 C C . TRP A 1 87 ? -5.517 -6.969 11.534 1.00 97.75 87 TRP A C 1
ATOM 705 O O . TRP A 1 87 ? -4.929 -7.955 11.097 1.00 97.75 87 TRP A O 1
ATOM 715 N N . SER A 1 88 ? -6.835 -6.876 11.511 1.00 98.19 88 SER A N 1
ATOM 716 C CA . SER A 1 88 ? -7.745 -7.847 10.920 1.00 98.19 88 SER A CA 1
ATOM 717 C C . SER A 1 88 ? -8.624 -7.126 9.910 1.00 98.19 88 SER A C 1
ATOM 719 O O . SER A 1 88 ? -9.208 -6.089 10.218 1.00 98.19 88 SER A O 1
ATOM 721 N N . MET A 1 89 ? -8.692 -7.665 8.700 1.00 98.31 89 MET A N 1
ATOM 722 C CA . MET A 1 89 ? -9.539 -7.172 7.625 1.00 98.31 89 MET A CA 1
ATOM 723 C C . MET A 1 89 ? -10.845 -7.965 7.610 1.00 98.31 89 MET A C 1
ATOM 725 O O . MET A 1 89 ? -10.821 -9.193 7.507 1.00 98.31 89 MET A O 1
ATOM 729 N N . TYR A 1 90 ? -11.973 -7.268 7.702 1.00 98.31 90 TYR A N 1
ATOM 730 C CA . TYR A 1 90 ? -13.316 -7.843 7.711 1.00 98.31 90 TYR A CA 1
ATOM 731 C C . TYR A 1 90 ? -14.085 -7.411 6.468 1.00 98.31 90 TYR A C 1
ATOM 733 O O . TYR A 1 90 ? -14.112 -6.224 6.142 1.00 98.31 90 TYR A O 1
ATOM 741 N N . ALA A 1 91 ? -14.732 -8.363 5.798 1.00 97.69 91 ALA A N 1
ATOM 742 C CA . ALA A 1 91 ? -15.663 -8.075 4.712 1.00 97.69 91 ALA A CA 1
ATOM 743 C C . ALA A 1 91 ? -16.998 -7.558 5.257 1.00 97.69 91 ALA A C 1
ATOM 745 O O . ALA A 1 91 ? -17.493 -8.053 6.269 1.00 97.69 91 ALA A O 1
ATOM 746 N N . PHE A 1 92 ? -17.605 -6.598 4.569 1.00 94.62 92 PHE A N 1
ATOM 747 C CA . PHE A 1 92 ? -18.984 -6.173 4.796 1.00 94.62 92 PHE A CA 1
ATOM 748 C C . PHE A 1 92 ? -19.911 -6.752 3.719 1.00 94.62 92 PHE A C 1
ATOM 750 O O . PHE A 1 92 ? -19.466 -6.981 2.596 1.00 94.62 92 PHE A O 1
ATOM 757 N N . PRO A 1 93 ? -21.190 -7.018 4.047 1.00 95.00 93 PRO A N 1
ATOM 758 C CA . PRO A 1 93 ? -21.831 -6.831 5.357 1.00 95.00 93 PRO A CA 1
ATOM 759 C C . PRO A 1 93 ? -21.597 -7.987 6.347 1.00 95.00 93 PRO A C 1
ATOM 761 O O . PRO A 1 93 ? -21.873 -7.840 7.532 1.00 95.00 93 PRO A O 1
ATOM 764 N N . SER A 1 94 ? -21.067 -9.127 5.893 1.00 95.12 94 SER A N 1
ATOM 765 C CA . SER A 1 94 ? -21.002 -10.378 6.671 1.00 95.12 94 SER A CA 1
ATOM 766 C C . SER A 1 94 ? -20.082 -10.351 7.897 1.00 95.12 94 SER A C 1
ATOM 768 O O . SER A 1 94 ? -20.138 -11.266 8.715 1.00 95.12 94 SER A O 1
ATOM 770 N N . ARG A 1 95 ? -19.206 -9.345 8.022 1.00 96.06 95 ARG A N 1
ATOM 771 C CA . ARG A 1 95 ? -18.175 -9.219 9.070 1.00 96.06 95 ARG A CA 1
ATOM 772 C C . ARG A 1 95 ? -17.248 -10.434 9.161 1.00 96.06 95 ARG A C 1
ATOM 774 O O . ARG A 1 95 ? -16.620 -10.669 10.190 1.00 96.06 95 ARG A O 1
ATOM 781 N N . ARG A 1 96 ? -17.115 -11.200 8.076 1.00 96.56 96 ARG A N 1
ATOM 782 C CA . ARG A 1 96 ? -16.195 -12.339 8.011 1.00 96.56 96 ARG A CA 1
ATOM 783 C C . ARG A 1 96 ? -14.755 -11.834 7.942 1.00 96.56 96 ARG A C 1
ATOM 785 O O . ARG A 1 96 ? -14.442 -10.982 7.111 1.00 96.56 96 ARG A O 1
ATOM 792 N N . ALA A 1 97 ? -13.880 -12.375 8.789 1.00 96.38 97 ALA A N 1
ATOM 793 C CA . ALA A 1 97 ? -12.448 -12.106 8.714 1.00 96.38 97 ALA A CA 1
ATOM 794 C C . ALA A 1 97 ? -11.876 -12.691 7.414 1.00 96.38 97 ALA A C 1
ATOM 796 O O . ALA A 1 97 ? -11.991 -13.889 7.152 1.00 96.38 97 ALA A O 1
ATOM 797 N N . VAL A 1 98 ? -11.281 -11.826 6.602 1.00 97.25 98 VAL A N 1
ATOM 798 C CA . VAL A 1 98 ? -10.720 -12.146 5.286 1.00 97.25 98 VAL A CA 1
ATOM 799 C C . VAL A 1 98 ? -9.208 -12.286 5.365 1.00 97.25 98 VAL A C 1
ATOM 801 O O . VAL A 1 98 ? -8.648 -13.223 4.803 1.00 97.25 98 VAL A O 1
ATOM 804 N N . ALA A 1 99 ? -8.550 -11.393 6.103 1.00 97.94 99 ALA A N 1
ATOM 805 C CA . ALA A 1 99 ? -7.107 -11.435 6.280 1.00 97.94 99 ALA A CA 1
ATOM 806 C C . ALA A 1 99 ? -6.682 -10.922 7.660 1.00 97.94 99 ALA A C 1
ATOM 808 O O . ALA A 1 99 ? -7.343 -10.073 8.260 1.00 97.94 99 ALA A O 1
ATOM 809 N N . THR A 1 100 ? -5.546 -11.407 8.148 1.00 98.06 100 THR A N 1
ATOM 810 C CA . THR A 1 100 ? -4.802 -10.826 9.266 1.00 98.06 100 THR A CA 1
ATOM 811 C C . THR A 1 100 ? -3.566 -10.137 8.707 1.00 98.06 100 THR A C 1
ATOM 813 O O . THR A 1 100 ? -2.747 -10.752 8.039 1.00 98.06 100 THR A O 1
ATOM 816 N N . ILE A 1 101 ? -3.412 -8.849 8.981 1.00 98.06 101 ILE A N 1
ATOM 817 C CA . ILE A 1 101 ? -2.349 -8.010 8.438 1.00 98.06 101 ILE A CA 1
ATOM 818 C C . ILE A 1 101 ? -1.394 -7.655 9.578 1.00 98.06 101 ILE A C 1
ATOM 820 O O . ILE A 1 101 ? -1.754 -6.942 10.515 1.00 98.06 101 ILE A O 1
ATOM 824 N N . ARG A 1 102 ? -0.150 -8.120 9.504 1.00 96.75 102 ARG A N 1
ATOM 825 C CA . ARG A 1 102 ? 0.927 -7.693 10.401 1.00 96.75 102 ARG A CA 1
ATOM 826 C C . ARG A 1 102 ? 1.649 -6.520 9.761 1.00 96.75 102 ARG A C 1
ATOM 828 O O . ARG A 1 102 ? 2.424 -6.700 8.827 1.00 96.75 102 ARG A O 1
ATOM 835 N N . ALA A 1 103 ? 1.396 -5.323 10.274 1.00 93.88 103 ALA A N 1
ATOM 836 C CA . ALA A 1 103 ? 2.034 -4.089 9.824 1.00 93.88 103 ALA A CA 1
ATOM 837 C C . ALA A 1 103 ? 3.076 -3.630 10.855 1.00 93.88 103 ALA A C 1
ATOM 839 O O . ALA A 1 103 ? 3.009 -2.507 11.348 1.00 93.88 103 ALA A O 1
ATOM 840 N N . GLY A 1 104 ? 3.991 -4.527 11.234 1.00 90.88 104 GLY A N 1
ATOM 841 C CA . GLY A 1 104 ? 5.045 -4.263 12.210 1.00 90.88 104 GLY A CA 1
ATOM 842 C C . GLY A 1 104 ? 6.256 -3.551 11.604 1.00 90.88 104 GLY A C 1
ATOM 843 O O . GLY A 1 104 ? 6.422 -3.448 10.385 1.00 90.88 104 GLY A O 1
ATOM 844 N N . PHE A 1 105 ? 7.134 -3.049 12.476 1.00 87.75 105 PHE A N 1
ATOM 845 C CA . PHE A 1 105 ? 8.369 -2.386 12.048 1.00 87.75 105 PHE A CA 1
ATOM 846 C C . PHE A 1 105 ? 9.374 -3.387 11.456 1.00 87.75 105 PHE A C 1
ATOM 848 O O . PHE A 1 105 ? 9.982 -3.122 10.414 1.00 87.75 105 PHE A O 1
ATOM 855 N N . PHE A 1 106 ? 9.506 -4.555 12.088 1.00 87.69 106 PHE A N 1
ATOM 856 C CA . PHE A 1 106 ? 10.404 -5.624 11.652 1.00 87.69 106 PHE A CA 1
ATOM 857 C C . PHE A 1 106 ? 9.687 -6.624 10.749 1.00 87.69 106 PHE A C 1
ATOM 859 O O . PHE A 1 106 ? 10.149 -6.908 9.647 1.00 87.69 106 PHE A O 1
ATOM 866 N N . LEU A 1 107 ? 8.525 -7.106 11.194 1.00 91.00 107 LEU A N 1
ATOM 867 C CA . LEU A 1 107 ? 7.744 -8.109 10.482 1.00 91.00 107 LEU A CA 1
ATOM 868 C C . LEU A 1 107 ? 6.572 -7.467 9.746 1.00 91.00 107 LEU A C 1
ATOM 870 O O . LEU A 1 107 ? 5.718 -6.808 10.343 1.00 91.00 107 LEU A O 1
ATOM 874 N N . ARG A 1 108 ? 6.522 -7.710 8.438 1.00 95.31 108 ARG A N 1
ATOM 875 C CA . ARG A 1 108 ? 5.423 -7.314 7.561 1.00 95.31 108 ARG A CA 1
ATOM 876 C C . ARG A 1 108 ? 4.920 -8.561 6.863 1.00 95.31 108 ARG A C 1
ATOM 878 O O . ARG A 1 108 ? 5.670 -9.186 6.119 1.00 95.31 108 ARG A O 1
ATOM 885 N N . ALA A 1 109 ? 3.686 -8.944 7.137 1.00 97.12 109 ALA A N 1
ATOM 886 C CA . ALA A 1 109 ? 3.104 -10.133 6.540 1.00 97.12 109 ALA A CA 1
ATOM 887 C C . ALA A 1 109 ? 1.584 -10.039 6.497 1.00 97.12 109 ALA A C 1
ATOM 889 O O . ALA A 1 109 ? 0.978 -9.277 7.253 1.00 97.12 109 ALA A O 1
ATOM 890 N N . ILE A 1 110 ? 0.979 -10.829 5.624 1.00 97.75 110 ILE A N 1
ATOM 891 C CA . ILE A 1 110 ? -0.465 -10.951 5.496 1.00 97.75 110 ILE A CA 1
ATOM 892 C C . ILE A 1 110 ? -0.817 -12.432 5.538 1.00 97.75 110 ILE A C 1
ATOM 894 O O . ILE A 1 110 ? -0.236 -13.222 4.797 1.00 97.75 110 ILE A O 1
ATOM 898 N N . ASP A 1 111 ? -1.776 -12.779 6.386 1.00 97.50 111 ASP A N 1
ATOM 899 C CA . ASP A 1 111 ? -2.362 -14.108 6.455 1.00 97.50 111 ASP A CA 1
ATOM 900 C C . ASP A 1 111 ? -3.779 -14.060 5.863 1.00 97.50 111 ASP A C 1
ATOM 902 O O . ASP A 1 111 ? -4.631 -13.365 6.414 1.00 97.50 111 ASP A O 1
ATOM 906 N N . PHE A 1 112 ? -4.053 -14.752 4.754 1.00 97.12 112 PHE A N 1
ATOM 907 C CA . PHE A 1 112 ? -5.381 -14.772 4.121 1.00 97.12 112 PHE A CA 1
ATOM 908 C C . PHE A 1 112 ? -6.190 -15.994 4.578 1.00 97.12 112 PHE A C 1
ATOM 910 O O . PHE A 1 112 ? -5.724 -17.129 4.489 1.00 97.12 112 PHE A O 1
ATOM 917 N N . HIS A 1 113 ? -7.430 -15.772 5.022 1.00 96.19 113 HIS A N 1
ATOM 918 C CA . HIS A 1 113 ? -8.298 -16.806 5.616 1.00 96.19 113 HIS A CA 1
ATOM 919 C C . HIS A 1 113 ? -9.296 -17.416 4.629 1.00 96.19 113 HIS A C 1
ATOM 921 O O . HIS A 1 113 ? -9.876 -18.467 4.891 1.00 96.19 113 HIS A O 1
ATOM 927 N N . ASN A 1 114 ? -9.546 -16.744 3.508 1.00 92.38 114 ASN A N 1
ATOM 928 C CA . ASN A 1 114 ? -10.549 -17.123 2.510 1.00 92.38 114 ASN A CA 1
ATOM 929 C C . ASN A 1 114 ? -9.944 -17.606 1.181 1.00 92.38 114 ASN A C 1
ATOM 931 O O . ASN A 1 114 ? -10.693 -18.042 0.310 1.00 92.38 114 ASN A O 1
ATOM 935 N N . LYS A 1 115 ? -8.617 -17.544 1.013 1.00 90.06 115 LYS A N 1
ATOM 936 C CA . LYS A 1 115 ? -7.927 -17.893 -0.237 1.00 90.06 115 LYS A CA 1
ATOM 937 C C . LYS A 1 115 ? -7.120 -19.179 -0.087 1.00 90.06 115 LYS A C 1
ATOM 939 O O . LYS A 1 115 ? -6.209 -19.263 0.736 1.00 90.06 115 LYS A O 1
ATOM 944 N N . GLN A 1 116 ? -7.423 -20.175 -0.915 1.00 88.88 116 GLN A N 1
ATOM 945 C CA . GLN A 1 116 ? -6.654 -21.420 -0.961 1.00 88.88 116 GLN A CA 1
ATOM 946 C C . GLN A 1 116 ? -5.257 -21.171 -1.559 1.00 88.88 116 GLN A C 1
ATOM 948 O O . GLN A 1 116 ? -5.092 -20.371 -2.477 1.00 88.88 116 GLN A O 1
ATOM 953 N N . GLY A 1 117 ? -4.223 -21.793 -0.983 1.00 86.94 117 GLY A N 1
ATOM 954 C CA . GLY A 1 117 ? -2.812 -21.620 -1.377 1.00 86.94 117 GLY A CA 1
ATOM 955 C C . GLY A 1 117 ? -2.175 -20.271 -0.997 1.00 86.94 117 GLY A C 1
ATOM 956 O O . GLY A 1 117 ? -0.955 -20.141 -0.950 1.00 86.94 117 GLY A O 1
ATOM 957 N N . LEU A 1 118 ? -2.975 -19.257 -0.666 1.00 89.38 118 LEU A N 1
ATOM 958 C CA . LEU A 1 118 ? -2.514 -17.893 -0.391 1.00 89.38 118 LEU A CA 1
ATOM 959 C C . LEU A 1 118 ? -2.420 -17.574 1.109 1.00 89.38 118 LEU A C 1
ATOM 961 O O . LEU A 1 118 ? -2.435 -16.416 1.489 1.00 89.38 118 LEU A O 1
ATOM 965 N N . GLN A 1 119 ? -2.299 -18.590 1.967 1.00 92.19 119 GLN A N 1
ATOM 966 C CA . GLN A 1 119 ? -2.497 -18.450 3.415 1.00 92.19 119 GLN A CA 1
ATOM 967 C C . GLN A 1 119 ? -1.544 -17.482 4.117 1.00 92.19 119 GLN A C 1
ATOM 969 O O . GLN A 1 119 ? -2.005 -16.777 4.999 1.00 92.19 119 GLN A O 1
ATOM 974 N N . HIS A 1 120 ? -0.258 -17.432 3.757 1.00 95.75 120 HIS A N 1
ATOM 975 C CA . HIS A 1 120 ? 0.728 -16.535 4.375 1.00 95.75 120 HIS A CA 1
ATOM 976 C C . HIS A 1 120 ? 1.595 -15.870 3.312 1.00 95.75 120 HIS A C 1
ATOM 978 O O . HIS A 1 120 ? 2.123 -16.556 2.433 1.00 95.75 120 HIS A O 1
ATOM 984 N N . ARG A 1 121 ? 1.778 -14.551 3.406 1.00 95.31 121 ARG A N 1
ATOM 985 C CA . ARG A 1 121 ? 2.638 -13.756 2.524 1.00 95.31 121 ARG A CA 1
ATOM 986 C C . ARG A 1 121 ? 3.484 -12.780 3.317 1.00 95.31 121 ARG A C 1
ATOM 988 O O . ARG A 1 121 ? 2.967 -11.819 3.879 1.00 95.31 121 ARG A O 1
ATOM 995 N N . ALA A 1 122 ? 4.792 -13.010 3.323 1.00 96.50 122 ALA A N 1
ATOM 996 C CA . ALA A 1 122 ? 5.761 -12.059 3.847 1.00 96.50 122 ALA A CA 1
ATOM 997 C C . ALA A 1 122 ? 5.992 -10.929 2.834 1.00 96.50 122 ALA A C 1
ATOM 999 O O . ALA A 1 122 ? 6.103 -11.179 1.634 1.00 96.50 122 ALA A O 1
ATOM 1000 N N . ILE A 1 123 ? 6.076 -9.694 3.329 1.00 96.50 123 ILE A N 1
ATOM 1001 C CA . ILE A 1 123 ? 6.435 -8.522 2.529 1.00 96.50 123 ILE A CA 1
ATOM 1002 C C . ILE A 1 123 ? 7.876 -8.149 2.850 1.00 96.50 123 ILE A C 1
ATOM 1004 O O . ILE A 1 123 ? 8.202 -7.754 3.975 1.00 96.50 123 ILE A O 1
ATOM 1008 N N . THR A 1 124 ? 8.733 -8.243 1.845 1.00 95.00 124 THR A N 1
ATOM 1009 C CA . THR A 1 124 ? 10.155 -7.936 1.953 1.00 95.00 124 THR A CA 1
ATOM 1010 C C . THR A 1 124 ? 10.430 -6.467 1.657 1.00 95.00 124 THR A C 1
ATOM 1012 O O . THR A 1 124 ? 9.757 -5.817 0.855 1.00 95.00 124 THR A O 1
ATOM 1015 N N . ASN A 1 125 ? 11.414 -5.911 2.368 1.00 91.19 125 ASN A N 1
ATOM 1016 C CA . ASN A 1 125 ? 11.979 -4.613 2.030 1.00 91.19 125 ASN A CA 1
ATOM 1017 C C . ASN A 1 125 ? 13.092 -4.826 1.020 1.00 91.19 125 ASN A C 1
ATOM 1019 O O . ASN A 1 125 ? 14.096 -5.447 1.360 1.00 91.19 125 ASN A O 1
ATOM 1023 N N . GLU A 1 126 ? 12.942 -4.268 -0.166 1.00 87.38 126 GLU A N 1
ATOM 1024 C CA . GLU A 1 126 ? 14.022 -4.223 -1.131 1.00 87.38 126 GLU A CA 1
ATOM 1025 C C . GLU A 1 126 ? 14.470 -2.774 -1.274 1.00 87.38 126 GLU A C 1
ATOM 1027 O O . GLU A 1 126 ? 13.680 -1.840 -1.409 1.00 87.38 126 GLU A O 1
ATOM 1032 N N . SER A 1 127 ? 15.769 -2.566 -1.123 1.00 79.69 127 SER A N 1
ATOM 1033 C CA . SER A 1 127 ? 16.397 -1.263 -1.279 1.00 79.69 127 SER A CA 1
ATOM 1034 C C . SER A 1 127 ? 17.536 -1.460 -2.260 1.00 79.69 127 SER A C 1
ATOM 1036 O O . SER A 1 127 ? 18.586 -1.976 -1.888 1.00 79.69 127 SER A O 1
ATOM 1038 N N . GLY A 1 128 ? 17.284 -1.125 -3.521 1.00 68.94 128 GLY A N 1
ATOM 1039 C CA . GLY A 1 128 ? 18.291 -1.109 -4.573 1.00 68.94 128 GLY A CA 1
ATOM 1040 C C . GLY A 1 128 ? 18.698 0.326 -4.879 1.00 68.94 128 GLY A C 1
ATOM 1041 O O . GLY A 1 128 ? 17.869 1.232 -4.801 1.00 68.94 128 GLY A O 1
ATOM 1042 N N . LEU A 1 129 ? 19.964 0.534 -5.249 1.00 65.31 129 LEU A N 1
ATOM 1043 C CA . LEU A 1 129 ? 20.401 1.821 -5.796 1.00 65.31 129 LEU A CA 1
ATOM 1044 C C . LEU A 1 129 ? 19.658 2.129 -7.109 1.00 65.31 129 LEU A C 1
ATOM 1046 O O . LEU A 1 129 ? 19.337 3.282 -7.365 1.00 65.31 129 LEU A O 1
ATOM 1050 N N . THR A 1 130 ? 19.349 1.089 -7.894 1.00 60.50 130 THR A N 1
ATOM 1051 C CA . THR A 1 130 ? 18.739 1.212 -9.225 1.00 60.50 130 THR A CA 1
ATOM 1052 C C . THR A 1 130 ? 17.220 1.054 -9.245 1.00 60.50 130 THR A C 1
ATOM 1054 O O . THR A 1 130 ? 16.520 1.750 -9.977 1.00 60.50 130 THR A O 1
ATOM 1057 N N . THR A 1 131 ? 16.688 0.150 -8.420 1.00 63.31 131 THR A N 1
ATOM 1058 C CA . THR A 1 131 ? 15.245 -0.146 -8.327 1.00 63.31 131 THR A CA 1
ATOM 1059 C C . THR A 1 131 ? 14.517 0.747 -7.312 1.00 63.31 131 THR A C 1
ATOM 1061 O O . THR A 1 131 ? 13.295 0.677 -7.171 1.00 63.31 131 THR A O 1
ATOM 1064 N N . GLY A 1 132 ? 15.259 1.571 -6.566 1.00 77.44 132 GLY A N 1
ATOM 1065 C CA . GLY A 1 132 ? 14.740 2.376 -5.467 1.00 77.44 132 GLY A CA 1
ATOM 1066 C C . GLY A 1 132 ? 14.319 1.540 -4.252 1.00 77.44 132 GLY A C 1
ATOM 1067 O O . GLY A 1 132 ? 14.736 0.395 -4.055 1.00 77.44 132 GLY A O 1
ATOM 1068 N N . ARG A 1 133 ? 13.490 2.138 -3.385 1.00 84.50 133 ARG A N 1
ATOM 1069 C CA . ARG A 1 133 ? 12.899 1.452 -2.223 1.00 84.50 133 ARG A CA 1
ATOM 1070 C C . ARG A 1 133 ? 11.547 0.861 -2.591 1.00 84.50 133 ARG A C 1
ATOM 1072 O O . ARG A 1 133 ? 10.579 1.605 -2.779 1.00 84.50 133 ARG A O 1
ATOM 1079 N N . THR A 1 134 ? 11.462 -0.459 -2.600 1.00 91.56 134 THR A N 1
ATOM 1080 C CA . THR A 1 134 ? 10.255 -1.198 -2.959 1.00 91.56 134 THR A CA 1
ATOM 1081 C C . THR A 1 134 ? 9.804 -2.136 -1.840 1.00 91.56 134 THR A C 1
ATOM 1083 O O . THR A 1 134 ? 10.562 -2.518 -0.940 1.00 91.56 134 THR A O 1
ATOM 1086 N N . ARG A 1 135 ? 8.513 -2.476 -1.858 1.00 94.38 135 ARG A N 1
ATOM 1087 C CA . ARG A 1 135 ? 7.930 -3.513 -1.000 1.00 94.38 135 ARG A CA 1
ATOM 1088 C C . ARG A 1 135 ? 7.487 -4.655 -1.887 1.00 94.38 135 ARG A C 1
ATOM 1090 O O . ARG A 1 135 ? 6.506 -4.504 -2.610 1.00 94.38 135 ARG A O 1
ATOM 1097 N N . SER A 1 136 ? 8.208 -5.764 -1.823 1.00 95.88 136 SER A N 1
ATOM 1098 C CA . SER A 1 136 ? 7.984 -6.914 -2.691 1.00 95.88 136 SER A CA 1
ATOM 1099 C C . SER A 1 136 ? 7.345 -8.087 -1.953 1.00 95.88 136 SER A C 1
ATOM 1101 O O . SER A 1 136 ? 7.465 -8.224 -0.734 1.00 95.88 136 SER A O 1
ATOM 1103 N N . PHE A 1 137 ? 6.628 -8.919 -2.697 1.00 96.75 137 PHE A N 1
ATOM 1104 C CA . PHE A 1 137 ? 6.035 -10.171 -2.236 1.00 96.75 137 PHE A CA 1
ATOM 1105 C C . PHE A 1 137 ? 5.803 -11.103 -3.434 1.00 96.75 137 PHE A C 1
ATOM 1107 O O . PHE A 1 137 ? 5.871 -10.675 -4.584 1.00 96.75 137 PHE A O 1
ATOM 1114 N N . TYR A 1 138 ? 5.523 -12.378 -3.170 1.00 95.88 138 TYR A N 1
ATOM 1115 C CA . TYR A 1 138 ? 5.250 -13.384 -4.202 1.00 95.88 138 TYR A CA 1
ATOM 1116 C C . TYR A 1 138 ? 3.822 -13.914 -4.078 1.00 95.88 138 TYR A C 1
ATOM 1118 O O . TYR A 1 138 ? 3.304 -14.049 -2.967 1.00 95.88 138 TYR A O 1
ATOM 1126 N N . LEU A 1 139 ? 3.175 -14.234 -5.198 1.00 95.31 139 LEU A N 1
ATOM 1127 C CA . LEU A 1 139 ? 1.880 -14.926 -5.210 1.00 95.31 139 LEU A CA 1
ATOM 1128 C C . LEU A 1 139 ? 2.041 -16.395 -5.633 1.00 95.31 139 LEU A C 1
ATOM 1130 O O . LEU A 1 139 ? 3.151 -16.890 -5.803 1.00 95.31 139 LEU A O 1
ATOM 1134 N N . ASN A 1 140 ? 0.926 -17.133 -5.693 1.00 93.62 140 ASN A N 1
ATOM 1135 C CA . ASN A 1 140 ? 0.926 -18.562 -6.055 1.00 93.62 140 ASN A CA 1
ATOM 1136 C C . ASN A 1 140 ? 1.387 -18.824 -7.493 1.00 93.62 140 ASN A C 1
ATOM 1138 O O . ASN A 1 140 ? 1.791 -19.936 -7.804 1.00 93.62 140 ASN A O 1
ATOM 1142 N N . ASP A 1 141 ? 1.320 -17.813 -8.356 1.00 93.44 141 ASP A N 1
ATOM 1143 C CA . ASP A 1 141 ? 1.816 -17.873 -9.729 1.00 93.44 141 ASP A CA 1
ATOM 1144 C C . ASP A 1 141 ? 3.354 -17.833 -9.808 1.00 93.44 141 ASP A C 1
ATOM 1146 O O . ASP A 1 141 ? 3.911 -17.893 -10.899 1.00 93.44 141 ASP A O 1
ATOM 1150 N N . GLY A 1 142 ? 4.046 -17.706 -8.670 1.00 92.75 142 GLY A N 1
ATOM 1151 C CA . GLY A 1 142 ? 5.504 -17.613 -8.599 1.00 92.75 142 GLY A CA 1
ATOM 1152 C C . GLY A 1 142 ? 6.062 -16.268 -9.065 1.00 92.75 142 GLY A C 1
ATOM 1153 O O . GLY A 1 142 ? 7.268 -16.046 -8.968 1.00 92.75 142 GLY A O 1
ATOM 1154 N N . ALA A 1 143 ? 5.210 -15.348 -9.526 1.00 95.44 143 ALA A N 1
ATOM 1155 C CA . ALA A 1 143 ? 5.644 -14.035 -9.968 1.00 95.44 143 ALA A CA 1
ATOM 1156 C C . ALA A 1 143 ? 5.909 -13.112 -8.774 1.00 95.44 143 ALA A C 1
ATOM 1158 O O . ALA A 1 143 ? 5.293 -13.221 -7.705 1.00 95.44 143 ALA A O 1
ATOM 1159 N N . LYS A 1 144 ? 6.839 -12.178 -8.977 1.00 95.94 144 LYS A N 1
ATOM 1160 C CA . LYS A 1 144 ? 7.169 -11.141 -8.006 1.00 95.94 144 LYS A CA 1
ATOM 1161 C C . LYS A 1 144 ? 6.245 -9.948 -8.206 1.00 95.94 144 LYS A C 1
ATOM 1163 O O . LYS A 1 144 ? 6.094 -9.450 -9.316 1.00 95.94 144 LYS A O 1
ATOM 1168 N N . TYR A 1 145 ? 5.682 -9.457 -7.115 1.00 97.31 145 TYR A N 1
ATOM 1169 C CA . TYR A 1 145 ? 4.847 -8.264 -7.075 1.00 97.31 145 TYR A CA 1
ATOM 1170 C C . TYR A 1 145 ? 5.526 -7.219 -6.206 1.00 97.31 145 TYR A C 1
ATOM 1172 O O . TYR A 1 145 ? 6.148 -7.561 -5.199 1.00 97.31 145 TYR A O 1
ATOM 1180 N N . SER A 1 146 ? 5.430 -5.950 -6.588 1.00 96.25 146 SER A N 1
ATOM 1181 C CA . SER A 1 146 ? 6.176 -4.883 -5.933 1.00 96.25 146 SER A CA 1
ATOM 1182 C C . SER A 1 146 ? 5.411 -3.568 -5.908 1.00 96.25 146 SER A C 1
ATOM 1184 O O . SER A 1 146 ? 4.894 -3.122 -6.928 1.00 96.25 146 SER A O 1
ATOM 1186 N N . TRP A 1 147 ? 5.383 -2.925 -4.740 1.00 96.56 147 TRP A N 1
ATOM 1187 C CA . TRP A 1 147 ? 4.963 -1.535 -4.598 1.00 96.56 147 TRP A CA 1
ATOM 1188 C C . TRP A 1 147 ? 6.167 -0.602 -4.669 1.00 96.56 147 TRP A C 1
ATOM 1190 O O . TRP A 1 147 ? 7.085 -0.674 -3.838 1.00 96.56 147 TRP A O 1
ATOM 1200 N N . THR A 1 148 ? 6.131 0.332 -5.612 1.00 92.31 148 THR A N 1
ATOM 1201 C CA . THR A 1 148 ? 7.129 1.399 -5.727 1.00 92.31 148 THR A CA 1
ATOM 1202 C C . THR A 1 148 ? 6.863 2.509 -4.707 1.00 92.31 148 THR A C 1
ATOM 1204 O O . THR A 1 148 ? 5.716 2.823 -4.373 1.00 92.31 148 THR A O 1
ATOM 1207 N N . ARG A 1 149 ? 7.923 3.121 -4.156 1.00 89.75 149 ARG A N 1
ATOM 1208 C CA . ARG A 1 149 ? 7.763 4.239 -3.206 1.00 89.75 149 ARG A CA 1
ATOM 1209 C C . ARG A 1 149 ? 7.276 5.508 -3.903 1.00 89.75 149 ARG A C 1
ATOM 1211 O O . ARG A 1 149 ? 6.389 6.171 -3.378 1.00 89.75 149 ARG A O 1
ATOM 1218 N N . GLY A 1 150 ? 7.897 5.814 -5.034 1.00 86.12 150 GLY A N 1
ATOM 1219 C CA . GLY A 1 150 ? 7.709 7.043 -5.787 1.00 86.12 150 GLY A CA 1
ATOM 1220 C C . GLY A 1 150 ? 6.403 7.089 -6.561 1.00 86.12 150 GLY A C 1
ATOM 1221 O O . GLY A 1 150 ? 5.466 7.810 -6.223 1.00 86.12 150 GLY A O 1
ATOM 1222 N N . SER A 1 151 ? 6.307 6.213 -7.559 1.00 89.19 151 SER A N 1
ATOM 1223 C CA . SER A 1 151 ? 5.166 6.165 -8.470 1.00 89.19 151 SER A CA 1
ATOM 1224 C C . SER A 1 151 ? 3.902 5.524 -7.871 1.00 89.19 151 SER A C 1
ATOM 1226 O O . SER A 1 151 ? 2.811 5.704 -8.417 1.00 89.19 151 SER A O 1
ATOM 1228 N N . LYS A 1 152 ? 4.030 4.820 -6.732 1.00 94.50 152 LYS A N 1
ATOM 1229 C CA . LYS A 1 152 ? 2.936 4.166 -5.985 1.00 94.50 152 LYS A CA 1
ATOM 1230 C C . LYS A 1 152 ? 2.100 3.220 -6.849 1.00 94.50 152 LYS A C 1
ATOM 1232 O O . LYS A 1 152 ? 0.886 3.093 -6.659 1.00 94.50 152 LYS A O 1
ATOM 1237 N N . PHE A 1 153 ? 2.757 2.559 -7.795 1.00 95.94 153 PHE A N 1
ATOM 1238 C CA . PHE A 1 153 ? 2.164 1.487 -8.579 1.00 95.94 153 PHE A CA 1
ATOM 1239 C C . PHE A 1 153 ? 2.455 0.138 -7.934 1.00 95.94 153 PHE A C 1
ATOM 1241 O O . PHE A 1 153 ? 3.517 -0.067 -7.341 1.00 95.94 153 PHE A O 1
ATOM 1248 N N . LEU A 1 154 ? 1.487 -0.765 -8.064 1.00 97.69 154 LEU A N 1
ATOM 1249 C CA . LEU A 1 154 ? 1.698 -2.189 -7.880 1.00 97.69 154 LEU A CA 1
ATOM 1250 C C . LEU A 1 154 ? 2.074 -2.772 -9.227 1.00 97.69 154 LEU A C 1
ATOM 1252 O O . LEU A 1 154 ? 1.285 -2.699 -10.170 1.00 97.69 154 LEU A O 1
ATOM 1256 N N . GLU A 1 155 ? 3.262 -3.345 -9.293 1.00 96.44 155 GLU A N 1
ATOM 1257 C CA . GLU A 1 155 ? 3.822 -3.901 -10.514 1.00 96.44 155 GLU A CA 1
ATOM 1258 C C . GLU A 1 155 ? 4.038 -5.402 -10.334 1.00 96.44 155 GLU A C 1
ATOM 1260 O O . GLU A 1 155 ? 4.583 -5.841 -9.316 1.00 96.44 155 GLU A O 1
ATOM 1265 N N . LYS A 1 156 ? 3.594 -6.187 -11.316 1.00 97.12 156 LYS A N 1
ATOM 1266 C CA . LYS A 1 156 ? 4.010 -7.576 -11.498 1.00 97.12 156 LYS A CA 1
ATOM 1267 C C . LYS A 1 156 ? 5.275 -7.571 -12.340 1.00 97.12 156 LYS A C 1
ATOM 1269 O O . LYS A 1 156 ? 5.280 -7.052 -13.451 1.00 97.12 156 LYS A O 1
ATOM 1274 N N . ILE A 1 157 ? 6.337 -8.127 -11.778 1.00 95.19 157 ILE A N 1
ATOM 1275 C CA . ILE A 1 157 ? 7.664 -8.168 -12.380 1.00 95.19 157 ILE A CA 1
ATOM 1276 C C . ILE A 1 157 ? 7.849 -9.549 -13.002 1.00 95.19 157 ILE A C 1
ATOM 1278 O O . ILE A 1 157 ? 7.843 -10.568 -12.300 1.00 95.19 157 ILE A O 1
ATOM 1282 N N . ILE A 1 158 ? 8.001 -9.571 -14.321 1.00 95.19 158 ILE A N 1
ATOM 1283 C CA . ILE A 1 158 ? 8.284 -10.761 -15.122 1.00 95.19 158 ILE A CA 1
ATOM 1284 C C . ILE A 1 158 ? 9.764 -10.710 -15.501 1.00 95.19 158 ILE A C 1
ATOM 1286 O O . ILE A 1 158 ? 10.245 -9.669 -15.936 1.00 95.19 158 ILE A O 1
ATOM 1290 N N . ASN A 1 159 ? 10.469 -11.831 -15.327 1.00 93.00 159 ASN A N 1
ATOM 1291 C CA . ASN A 1 159 ? 11.916 -11.939 -15.542 1.00 93.00 159 ASN A CA 1
ATOM 1292 C C . ASN A 1 159 ? 12.738 -10.921 -14.713 1.00 93.00 159 ASN A C 1
ATOM 1294 O O . ASN A 1 159 ? 13.433 -10.071 -15.270 1.00 93.00 159 ASN A O 1
ATOM 1298 N N . PRO A 1 160 ? 12.648 -10.960 -13.366 1.00 88.81 160 PRO A N 1
ATOM 1299 C CA . PRO A 1 160 ? 13.374 -10.015 -12.522 1.00 88.81 160 PRO A CA 1
ATOM 1300 C C . PRO A 1 160 ? 14.886 -10.138 -12.748 1.00 88.81 160 PRO A C 1
ATOM 1302 O O . PRO A 1 160 ? 15.423 -11.244 -12.662 1.00 88.81 160 PRO A O 1
ATOM 1305 N N . LYS A 1 161 ? 15.582 -9.005 -12.929 1.00 85.00 161 LYS A N 1
ATOM 1306 C CA . LYS A 1 161 ? 17.011 -8.923 -13.305 1.00 85.00 161 LYS A CA 1
ATOM 1307 C C . LYS A 1 161 ? 17.315 -9.344 -14.749 1.00 85.00 161 LYS A C 1
ATOM 1309 O O . LYS A 1 161 ? 18.479 -9.590 -15.061 1.00 85.00 161 LYS A O 1
ATOM 1314 N N . GLY A 1 162 ? 16.303 -9.408 -15.612 1.00 84.69 162 GLY A N 1
ATOM 1315 C CA . GLY A 1 162 ? 16.452 -9.672 -17.045 1.00 84.69 162 GLY A CA 1
ATOM 1316 C C . GLY A 1 162 ? 17.000 -8.491 -17.854 1.00 84.69 162 GLY A C 1
ATOM 1317 O O . GLY A 1 162 ? 17.216 -8.636 -19.052 1.00 84.69 162 GLY A O 1
ATOM 1318 N N . GLY A 1 163 ? 17.226 -7.326 -17.230 1.00 85.69 163 GLY A N 1
ATOM 1319 C CA . GLY A 1 163 ? 17.642 -6.115 -17.942 1.00 85.69 163 GLY A CA 1
ATOM 1320 C C . GLY A 1 163 ? 16.523 -5.636 -18.865 1.00 85.69 163 GLY A C 1
ATOM 1321 O O . GLY A 1 163 ? 15.413 -5.398 -18.396 1.00 85.69 163 GLY A O 1
ATOM 1322 N N . ASP A 1 164 ? 16.792 -5.569 -20.167 1.00 87.25 164 ASP A N 1
ATOM 1323 C CA . ASP A 1 164 ? 15.818 -5.154 -21.189 1.00 87.25 164 ASP A CA 1
ATOM 1324 C C . ASP A 1 164 ? 14.648 -6.145 -21.347 1.00 87.25 164 ASP A C 1
ATOM 1326 O O . ASP A 1 164 ? 13.570 -5.788 -21.825 1.00 87.25 164 ASP A O 1
ATOM 1330 N N . GLU A 1 165 ? 14.838 -7.402 -20.931 1.00 91.88 165 GLU A N 1
ATOM 1331 C CA . GLU A 1 165 ? 13.786 -8.425 -20.932 1.00 91.88 165 GLU A CA 1
ATOM 1332 C C . GLU A 1 165 ? 12.899 -8.378 -19.677 1.00 91.88 165 GLU A C 1
ATOM 1334 O O . GLU A 1 165 ? 11.934 -9.140 -19.570 1.00 91.88 165 GLU A O 1
ATOM 1339 N N . GLU A 1 166 ? 13.227 -7.526 -18.700 1.00 93.38 166 GLU A N 1
ATOM 1340 C CA . GLU A 1 166 ? 12.419 -7.352 -17.497 1.00 93.38 166 GLU A CA 1
ATOM 1341 C C . GLU A 1 166 ? 11.154 -6.556 -17.843 1.00 93.38 166 GLU A C 1
ATOM 1343 O O . GLU A 1 166 ? 11.217 -5.452 -18.385 1.00 93.38 166 GLU A O 1
ATOM 1348 N N . ILE A 1 167 ? 9.982 -7.115 -17.533 1.00 94.62 167 ILE A N 1
ATOM 1349 C CA . ILE A 1 167 ? 8.689 -6.477 -17.815 1.00 94.62 167 ILE A CA 1
ATOM 1350 C C . ILE A 1 167 ? 8.002 -6.139 -16.497 1.00 94.62 167 ILE A C 1
ATOM 1352 O O . ILE A 1 167 ? 7.779 -7.008 -15.652 1.00 94.62 167 ILE A O 1
ATOM 1356 N N . HIS A 1 168 ? 7.632 -4.870 -16.345 1.00 94.62 168 HIS A N 1
ATOM 1357 C CA . HIS A 1 168 ? 6.873 -4.351 -15.214 1.00 94.62 168 HIS A CA 1
ATOM 1358 C C . HIS A 1 168 ? 5.440 -4.072 -15.649 1.00 94.62 168 HIS A C 1
ATOM 1360 O O . HIS A 1 168 ? 5.144 -3.062 -16.290 1.00 94.62 168 HIS A O 1
ATOM 1366 N N . GLU A 1 169 ? 4.525 -4.959 -15.276 1.00 96.62 169 GLU A N 1
ATOM 1367 C CA . GLU A 1 169 ? 3.108 -4.799 -15.569 1.00 96.62 169 GLU A CA 1
ATOM 1368 C C . GLU A 1 169 ? 2.379 -4.108 -14.417 1.00 96.62 169 GLU A C 1
ATOM 1370 O O . GLU A 1 169 ? 2.286 -4.644 -13.312 1.00 96.62 169 GLU A O 1
ATOM 1375 N N . ARG A 1 170 ? 1.832 -2.912 -14.663 1.00 96.94 170 ARG A N 1
ATOM 1376 C CA . ARG A 1 170 ? 1.100 -2.143 -13.647 1.00 96.94 170 ARG A CA 1
ATOM 1377 C C . ARG A 1 170 ? -0.313 -2.682 -13.452 1.00 96.94 170 ARG A C 1
ATOM 1379 O O . ARG A 1 170 ? -1.121 -2.681 -14.376 1.00 96.94 170 ARG A O 1
ATOM 1386 N N . LEU A 1 171 ? -0.618 -3.067 -12.216 1.00 97.38 171 LEU A N 1
ATOM 1387 C CA . LEU A 1 171 ? -1.889 -3.690 -11.825 1.00 97.38 171 LEU A CA 1
ATOM 1388 C C . LEU A 1 171 ? -2.758 -2.787 -10.949 1.00 97.38 171 LEU A C 1
ATOM 1390 O O . LEU A 1 171 ? -3.982 -2.899 -10.944 1.00 97.38 171 LEU A O 1
ATOM 1394 N N . ALA A 1 172 ? -2.128 -1.896 -10.183 1.00 97.94 172 ALA A N 1
ATOM 1395 C CA . ALA A 1 172 ? -2.827 -0.965 -9.309 1.00 97.94 172 ALA A CA 1
ATOM 1396 C C . ALA A 1 172 ? -2.054 0.343 -9.163 1.00 97.94 172 ALA A C 1
ATOM 1398 O O . ALA A 1 172 ? -0.831 0.367 -9.305 1.00 97.94 172 ALA A O 1
ATOM 1399 N N . LYS A 1 173 ? -2.757 1.419 -8.812 1.00 96.81 173 LYS A N 1
ATOM 1400 C CA . LYS A 1 173 ? -2.166 2.716 -8.475 1.00 96.81 173 LYS A CA 1
ATOM 1401 C C . LYS A 1 173 ? -2.788 3.266 -7.204 1.00 96.81 173 LYS A C 1
ATOM 1403 O O . LYS A 1 173 ? -4.010 3.287 -7.075 1.00 96.81 173 LYS A O 1
ATOM 1408 N N . VAL A 1 174 ? -1.954 3.771 -6.301 1.00 96.44 174 VAL A N 1
ATOM 1409 C CA . VAL A 1 174 ? -2.403 4.499 -5.112 1.00 96.44 174 VAL A CA 1
ATOM 1410 C C . VAL A 1 174 ? -2.163 5.992 -5.291 1.00 96.44 174 VAL A C 1
ATOM 1412 O O . VAL A 1 174 ? -1.079 6.421 -5.684 1.00 96.44 174 VAL A O 1
ATOM 1415 N N . LYS A 1 175 ? -3.170 6.798 -4.956 1.00 94.62 175 LYS A N 1
ATOM 1416 C CA . LYS A 1 175 ? -3.074 8.257 -4.926 1.00 94.62 175 LYS A CA 1
ATOM 1417 C C . LYS A 1 175 ? -3.581 8.787 -3.590 1.00 94.62 175 LYS A C 1
ATOM 1419 O O . LYS A 1 175 ? -4.654 8.425 -3.117 1.00 94.62 175 LYS A O 1
ATOM 1424 N N . LEU A 1 176 ? -2.789 9.653 -2.964 1.00 93.81 176 LEU A N 1
ATOM 1425 C CA . LEU A 1 176 ? -3.188 10.324 -1.732 1.00 93.81 176 LEU A CA 1
ATOM 1426 C C . LEU A 1 176 ? -4.246 11.386 -2.064 1.00 93.81 176 LEU A C 1
ATOM 1428 O O . LEU A 1 176 ? -4.062 12.177 -2.986 1.00 93.81 176 LEU A O 1
ATOM 1432 N N . MET A 1 177 ? -5.354 11.394 -1.322 1.00 92.56 177 MET A N 1
ATOM 1433 C CA . MET A 1 177 ? -6.479 12.305 -1.574 1.00 92.56 177 MET A CA 1
ATOM 1434 C C . MET A 1 177 ? -6.408 13.566 -0.722 1.00 92.56 177 MET A C 1
ATOM 1436 O O . MET A 1 177 ? -6.946 14.604 -1.101 1.00 92.56 177 MET A O 1
ATOM 1440 N N . ARG A 1 178 ? -5.786 13.475 0.459 1.00 90.94 178 ARG A N 1
ATOM 1441 C CA . ARG A 1 178 ? -5.627 14.605 1.375 1.00 90.94 178 ARG A CA 1
ATOM 1442 C C . ARG A 1 178 ? -4.256 14.584 2.032 1.00 90.94 178 ARG A C 1
ATOM 1444 O O . ARG A 1 178 ? -3.875 13.592 2.649 1.00 90.94 178 ARG A O 1
ATOM 1451 N N . GLN A 1 179 ? -3.573 15.718 1.973 1.00 90.19 179 GLN A N 1
ATOM 1452 C CA . GLN A 1 179 ? -2.312 15.924 2.669 1.00 90.19 179 GLN A CA 1
ATOM 1453 C C . GLN A 1 179 ? -2.475 15.770 4.191 1.00 90.19 179 GLN A C 1
ATOM 1455 O O . GLN A 1 179 ? -3.502 16.155 4.763 1.00 90.19 179 GLN A O 1
ATOM 1460 N N . TRP A 1 180 ? -1.466 15.191 4.849 1.00 91.19 180 TRP A N 1
ATOM 1461 C CA . TRP A 1 180 ? -1.416 14.971 6.302 1.00 91.19 180 TRP A CA 1
ATOM 1462 C C . TRP A 1 180 ? -2.559 14.115 6.869 1.00 91.19 180 TRP A C 1
ATOM 1464 O O . TRP A 1 180 ? -2.778 14.066 8.083 1.00 91.19 180 TRP A O 1
ATOM 1474 N N . LYS A 1 181 ? -3.309 13.424 6.005 1.00 93.25 181 LYS A N 1
ATOM 1475 C CA . LYS A 1 181 ? -4.433 12.573 6.390 1.00 93.25 181 LYS A CA 1
ATOM 1476 C C . LYS A 1 181 ? -4.275 11.189 5.788 1.00 93.25 181 LYS A C 1
ATOM 1478 O O . LYS A 1 181 ? -3.864 11.021 4.649 1.00 93.25 181 LYS A O 1
ATOM 1483 N N . PHE A 1 182 ? -4.666 10.185 6.566 1.00 95.06 182 PHE A N 1
ATOM 1484 C CA . PHE A 1 182 ? -4.776 8.813 6.085 1.00 95.06 182 PHE A CA 1
ATOM 1485 C C . PHE A 1 182 ? -6.062 8.675 5.258 1.00 95.06 182 PHE A C 1
ATOM 1487 O O . PHE A 1 182 ? -7.103 8.240 5.761 1.00 95.06 182 PHE A O 1
ATOM 1494 N N . ASP A 1 183 ? -5.993 9.163 4.025 1.00 95.31 183 ASP A N 1
ATOM 1495 C CA . ASP A 1 183 ? -7.075 9.149 3.048 1.00 95.31 183 ASP A CA 1
ATOM 1496 C C . ASP A 1 183 ? -6.474 9.033 1.651 1.00 95.31 183 ASP A C 1
ATOM 1498 O O . ASP A 1 183 ? -5.831 9.966 1.158 1.00 95.31 183 ASP A O 1
ATOM 1502 N N . PHE A 1 184 ? -6.649 7.871 1.035 1.00 96.56 184 PHE A N 1
ATOM 1503 C CA . PHE A 1 184 ? -6.116 7.591 -0.287 1.00 96.56 184 PHE A CA 1
ATOM 1504 C C . PHE A 1 184 ? -7.118 6.818 -1.135 1.00 96.56 184 PHE A C 1
ATOM 1506 O O . PHE A 1 184 ? -7.939 6.052 -0.623 1.00 96.56 184 PHE A O 1
ATOM 1513 N N . GLU A 1 185 ? -7.034 7.043 -2.440 1.00 96.50 185 GLU A N 1
ATOM 1514 C CA . GLU A 1 185 ? -7.718 6.256 -3.452 1.00 96.50 185 GLU A CA 1
ATOM 1515 C C . GLU A 1 185 ? -6.765 5.190 -3.998 1.00 96.50 185 GLU A C 1
ATOM 1517 O O . GLU A 1 185 ? -5.558 5.417 -4.137 1.00 96.50 185 GLU A O 1
ATOM 1522 N N . MET A 1 186 ? -7.308 4.014 -4.290 1.00 97.50 186 MET A N 1
ATOM 1523 C CA . MET A 1 186 ? -6.611 2.935 -4.971 1.00 97.50 186 MET A CA 1
ATOM 1524 C C . MET A 1 186 ? -7.414 2.543 -6.203 1.00 97.50 186 MET A C 1
ATOM 1526 O O . MET A 1 186 ? -8.569 2.141 -6.090 1.00 97.50 186 MET A O 1
ATOM 1530 N N . VAL A 1 187 ? -6.786 2.658 -7.365 1.00 97.19 187 VAL A N 1
ATOM 1531 C CA . VAL A 1 187 ? -7.326 2.233 -8.655 1.00 97.19 187 VAL A CA 1
ATOM 1532 C C . VAL A 1 187 ? -6.738 0.863 -8.974 1.00 97.19 187 VAL A C 1
ATOM 1534 O O . VAL A 1 187 ? -5.521 0.695 -8.868 1.00 97.19 187 VAL A O 1
ATOM 1537 N N . LEU A 1 188 ? -7.580 -0.106 -9.325 1.00 96.75 188 LEU A N 1
ATOM 1538 C CA . LEU A 1 188 ? -7.208 -1.515 -9.438 1.00 96.75 188 LEU A CA 1
ATOM 1539 C C . LEU A 1 188 ? -7.764 -2.150 -10.718 1.00 96.75 188 LEU A C 1
ATOM 1541 O O . LEU A 1 188 ? -8.906 -1.892 -11.097 1.00 96.75 188 LEU A O 1
ATOM 1545 N N . ASP A 1 189 ? -6.968 -3.017 -11.340 1.00 96.44 189 ASP A N 1
ATOM 1546 C CA . ASP A 1 189 ? -7.431 -4.000 -12.323 1.00 96.44 189 ASP A CA 1
ATOM 1547 C C . ASP A 1 189 ? -7.675 -5.357 -11.631 1.00 96.44 189 ASP A C 1
ATOM 1549 O O . ASP A 1 189 ? -6.746 -6.121 -11.350 1.00 96.44 189 ASP A O 1
ATOM 1553 N N . GLU A 1 190 ? -8.942 -5.645 -11.321 1.00 94.88 190 GLU A N 1
ATOM 1554 C CA . GLU A 1 190 ? -9.371 -6.872 -10.633 1.00 94.88 190 GLU A CA 1
ATOM 1555 C C . GLU A 1 190 ? -9.238 -8.123 -11.498 1.00 94.88 190 GLU A C 1
ATOM 1557 O O . GLU A 1 190 ? -9.242 -9.228 -10.957 1.00 94.88 190 GLU A O 1
ATOM 1562 N N . ALA A 1 191 ? -9.092 -7.981 -12.820 1.00 95.12 191 ALA A N 1
ATOM 1563 C CA . ALA A 1 191 ? -8.872 -9.130 -13.691 1.00 95.12 191 ALA A CA 1
ATOM 1564 C C . ALA A 1 191 ? -7.465 -9.718 -13.506 1.00 95.12 191 ALA A C 1
ATOM 1566 O O . ALA A 1 191 ? -7.262 -10.912 -13.720 1.00 95.12 191 ALA A O 1
ATOM 1567 N N . LYS A 1 192 ? -6.495 -8.889 -13.100 1.00 95.50 192 LYS A N 1
ATOM 1568 C CA . LYS A 1 192 ? -5.087 -9.292 -12.967 1.00 95.50 192 LYS A CA 1
ATOM 1569 C C . LYS A 1 192 ? -4.663 -9.565 -11.533 1.00 95.50 192 LYS A C 1
ATOM 1571 O O . LYS A 1 192 ? -3.731 -10.337 -11.312 1.00 95.50 192 LYS A O 1
ATOM 1576 N N . ILE A 1 193 ? -5.300 -8.922 -10.556 1.00 96.31 193 ILE A N 1
ATOM 1577 C CA . ILE A 1 193 ? -4.952 -9.105 -9.150 1.00 96.31 193 ILE A CA 1
ATOM 1578 C C . ILE A 1 193 ? -6.165 -9.060 -8.232 1.00 96.31 193 ILE A C 1
ATOM 1580 O O . ILE A 1 193 ? -7.067 -8.235 -8.338 1.00 96.31 193 ILE A O 1
ATOM 1584 N N . ASP A 1 194 ? -6.116 -9.936 -7.240 1.00 96.00 194 ASP A N 1
ATOM 1585 C CA . ASP A 1 194 ? -7.082 -9.981 -6.164 1.00 96.00 194 ASP A CA 1
ATOM 1586 C C . ASP A 1 194 ? -7.120 -8.681 -5.350 1.00 96.00 194 ASP A C 1
ATOM 1588 O O . ASP A 1 194 ? -6.127 -8.274 -4.732 1.00 96.00 194 ASP A O 1
ATOM 1592 N N . ARG A 1 195 ? -8.315 -8.092 -5.228 1.00 96.62 195 ARG A N 1
ATOM 1593 C CA . ARG A 1 195 ? -8.541 -6.860 -4.452 1.00 96.62 195 ARG A CA 1
ATOM 1594 C C . ARG A 1 195 ? -8.050 -6.930 -3.011 1.00 96.62 195 ARG A C 1
ATOM 1596 O O . ARG A 1 195 ? -7.498 -5.964 -2.500 1.00 96.62 195 ARG A O 1
ATOM 1603 N N . GLU A 1 196 ? -8.203 -8.074 -2.352 1.00 97.12 196 GLU A N 1
ATOM 1604 C CA . GLU A 1 196 ? -7.807 -8.257 -0.949 1.00 97.12 196 GLU A CA 1
ATOM 1605 C C . GLU A 1 196 ? -6.283 -8.242 -0.788 1.00 97.12 196 GLU A C 1
ATOM 1607 O O . GLU A 1 196 ? -5.768 -7.707 0.197 1.00 97.12 196 GLU A O 1
ATOM 1612 N N . VAL A 1 197 ? -5.563 -8.774 -1.782 1.00 97.31 197 VAL A N 1
ATOM 1613 C CA . VAL A 1 197 ? -4.099 -8.746 -1.842 1.00 97.31 197 VAL A CA 1
ATOM 1614 C C . VAL A 1 197 ? -3.620 -7.318 -2.062 1.00 97.31 197 VAL A C 1
ATOM 1616 O O . VAL A 1 197 ? -2.787 -6.824 -1.297 1.00 97.31 197 VAL A O 1
ATOM 1619 N N . ALA A 1 198 ? -4.186 -6.628 -3.054 1.00 97.69 198 ALA A N 1
ATOM 1620 C CA . ALA A 1 198 ? -3.839 -5.243 -3.353 1.00 97.69 198 ALA A CA 1
ATOM 1621 C C . ALA A 1 198 ? -4.131 -4.311 -2.163 1.00 97.69 198 ALA A C 1
ATOM 1623 O O . ALA A 1 198 ? -3.244 -3.580 -1.730 1.00 97.69 198 ALA A O 1
ATOM 1624 N N . LEU A 1 199 ? -5.324 -4.399 -1.560 1.00 98.12 199 LEU A N 1
ATOM 1625 C CA . LEU A 1 199 ? -5.722 -3.584 -0.405 1.00 98.12 199 LEU A CA 1
ATOM 1626 C C . LEU A 1 199 ? -4.815 -3.816 0.810 1.00 98.12 199 LEU A C 1
ATOM 1628 O O . LEU A 1 199 ? -4.348 -2.856 1.424 1.00 98.12 199 LEU A O 1
ATOM 1632 N N . SER A 1 200 ? -4.545 -5.077 1.157 1.00 97.88 200 SER A N 1
ATOM 1633 C CA . SER A 1 200 ? -3.747 -5.414 2.343 1.00 97.88 200 SER A CA 1
ATOM 1634 C C . SER A 1 200 ? -2.290 -4.974 2.198 1.00 97.88 200 SER A C 1
ATOM 1636 O O . SER A 1 200 ? -1.699 -4.435 3.137 1.00 97.88 200 SER A O 1
ATOM 1638 N N . THR A 1 201 ? -1.707 -5.167 1.013 1.00 97.88 201 THR A N 1
ATOM 1639 C CA . THR A 1 201 ? -0.320 -4.768 0.732 1.00 97.88 201 THR A CA 1
ATOM 1640 C C . THR A 1 201 ? -0.189 -3.249 0.610 1.00 97.88 201 THR A C 1
ATOM 1642 O O . THR A 1 201 ? 0.719 -2.681 1.218 1.00 97.88 201 THR A O 1
ATOM 1645 N N . ALA A 1 202 ? -1.138 -2.569 -0.045 1.00 97.94 202 ALA A N 1
ATOM 1646 C CA . ALA A 1 202 ? -1.200 -1.106 -0.093 1.00 97.94 202 ALA A CA 1
ATOM 1647 C C . ALA A 1 202 ? -1.331 -0.494 1.308 1.00 97.94 202 ALA A C 1
ATOM 1649 O O . ALA A 1 202 ? -0.675 0.500 1.616 1.00 97.94 202 ALA A O 1
ATOM 1650 N N . PHE A 1 203 ? -2.135 -1.100 2.187 1.00 97.81 203 PHE A N 1
ATOM 1651 C CA . PHE A 1 203 ? -2.280 -0.653 3.571 1.00 97.81 203 PHE A CA 1
ATOM 1652 C C . PHE A 1 203 ? -0.950 -0.713 4.341 1.00 97.81 203 PHE A C 1
ATOM 1654 O O . PHE A 1 203 ? -0.580 0.254 5.012 1.00 97.81 203 PHE A O 1
ATOM 1661 N N . ILE A 1 204 ? -0.192 -1.808 4.205 1.00 97.00 204 ILE A N 1
ATOM 1662 C CA . ILE A 1 204 ? 1.148 -1.924 4.804 1.00 97.00 204 ILE A CA 1
ATOM 1663 C C . ILE A 1 204 ? 2.106 -0.879 4.212 1.00 97.00 204 ILE A C 1
ATOM 1665 O O . ILE A 1 204 ? 2.851 -0.234 4.962 1.00 97.00 204 ILE A O 1
ATOM 1669 N N . SER A 1 205 ? 2.096 -0.684 2.891 1.00 96.56 205 SER A N 1
ATOM 1670 C CA . SER A 1 205 ? 2.943 0.306 2.212 1.00 96.56 205 SER A CA 1
ATOM 1671 C C . SER A 1 205 ? 2.613 1.733 2.651 1.00 96.56 205 SER A C 1
ATOM 1673 O O . SER A 1 205 ? 3.520 2.513 2.946 1.00 96.56 205 SER A O 1
ATOM 1675 N N . MET A 1 206 ? 1.333 2.056 2.839 1.00 95.94 206 MET A N 1
ATOM 1676 C CA . MET A 1 206 ? 0.908 3.358 3.353 1.00 95.94 206 MET A CA 1
ATOM 1677 C C . MET A 1 206 ? 1.491 3.642 4.742 1.00 95.94 206 MET A C 1
ATOM 1679 O O . MET A 1 206 ? 1.994 4.736 4.993 1.00 95.94 206 MET A O 1
ATOM 1683 N N . LEU A 1 207 ? 1.492 2.645 5.632 1.00 94.62 207 LEU A N 1
ATOM 1684 C CA . LEU A 1 207 ? 2.021 2.788 6.992 1.00 94.62 207 LEU A CA 1
ATOM 1685 C C . LEU A 1 207 ? 3.553 2.765 7.077 1.00 94.62 207 LEU A C 1
ATOM 1687 O O . LEU A 1 207 ? 4.112 3.298 8.031 1.00 94.62 207 LEU A O 1
ATOM 1691 N N . THR A 1 208 ? 4.247 2.113 6.140 1.00 93.25 208 THR A N 1
ATOM 1692 C CA . THR A 1 208 ? 5.676 1.784 6.322 1.00 93.25 208 THR A CA 1
ATOM 1693 C C . THR A 1 208 ? 6.605 2.234 5.196 1.00 93.25 208 THR A C 1
ATOM 1695 O O . THR A 1 208 ? 7.825 2.099 5.341 1.00 93.25 208 THR A O 1
ATOM 1698 N N . GLN A 1 209 ? 6.074 2.732 4.079 1.00 92.69 209 GLN A N 1
ATOM 1699 C CA . GLN A 1 209 ? 6.841 3.106 2.884 1.00 92.69 209 GLN A CA 1
ATOM 1700 C C . GLN A 1 209 ? 6.494 4.510 2.375 1.00 92.69 209 GLN A C 1
ATOM 1702 O O . GLN A 1 209 ? 7.412 5.267 2.060 1.00 92.69 209 GLN A O 1
ATOM 1707 N N . TRP A 1 210 ? 5.207 4.857 2.292 1.00 93.44 210 TRP A N 1
ATOM 1708 C CA . TRP A 1 210 ? 4.760 6.106 1.661 1.00 93.44 210 TRP A CA 1
ATOM 1709 C C . TRP A 1 210 ? 4.510 7.240 2.655 1.00 93.44 210 TRP A C 1
ATOM 1711 O O . TRP A 1 210 ? 4.925 8.368 2.402 1.00 93.44 210 TRP A O 1
ATOM 1721 N N . GLY A 1 211 ? 3.862 6.952 3.790 1.00 92.88 211 GLY A N 1
ATOM 1722 C CA . GLY A 1 211 ? 3.347 8.004 4.663 1.00 92.88 211 GLY A CA 1
ATOM 1723 C C . GLY A 1 211 ? 2.261 8.839 3.971 1.00 92.88 211 GLY A C 1
ATOM 1724 O O . GLY A 1 211 ? 1.680 8.430 2.970 1.00 92.88 211 GLY A O 1
ATOM 1725 N N . PHE A 1 212 ? 1.971 10.016 4.517 1.00 93.06 212 PHE A N 1
ATOM 1726 C CA . PHE A 1 212 ? 0.886 10.898 4.053 1.00 93.06 212 PHE A CA 1
ATOM 1727 C C . PHE A 1 212 ? 1.379 12.339 3.829 1.00 93.06 212 PHE A C 1
ATOM 1729 O O . PHE A 1 212 ? 0.658 13.303 4.091 1.00 93.06 212 PHE A O 1
ATOM 1736 N N . GLY A 1 213 ? 2.647 12.468 3.419 1.00 87.81 213 GLY A N 1
ATOM 1737 C CA . GLY A 1 213 ? 3.362 13.743 3.292 1.00 87.81 213 GLY A CA 1
ATOM 1738 C C . GLY A 1 213 ? 3.295 14.380 1.907 1.00 87.81 213 GLY A C 1
ATOM 1739 O O . GLY A 1 213 ? 3.546 15.577 1.806 1.00 87.81 213 GLY A O 1
ATOM 1740 N N . ASP A 1 214 ? 2.938 13.604 0.879 1.00 88.44 214 ASP A N 1
ATOM 1741 C CA . ASP A 1 214 ? 2.831 14.089 -0.498 1.00 88.44 214 ASP A CA 1
ATOM 1742 C C . ASP A 1 214 ? 1.876 15.282 -0.620 1.00 88.44 214 ASP A C 1
ATOM 1744 O O . ASP A 1 214 ? 0.753 15.267 -0.102 1.00 88.44 214 ASP A O 1
ATOM 1748 N N . ILE A 1 215 ? 2.296 16.279 -1.387 1.00 86.81 215 ILE A N 1
ATOM 1749 C CA . ILE A 1 215 ? 1.499 17.398 -1.856 1.00 86.81 215 ILE A CA 1
ATOM 1750 C C . ILE A 1 215 ? 0.464 16.834 -2.823 1.00 86.81 215 ILE A C 1
ATOM 1752 O O . ILE A 1 215 ? 0.741 16.456 -3.962 1.00 86.81 215 ILE A O 1
ATOM 1756 N N . THR A 1 216 ? -0.768 16.751 -2.339 1.00 84.81 216 THR A N 1
ATOM 1757 C CA . THR A 1 216 ? -1.888 16.267 -3.132 1.00 84.81 216 THR A CA 1
ATOM 1758 C C . THR A 1 216 ? -2.384 17.378 -4.043 1.00 84.81 216 THR A C 1
ATOM 1760 O O . THR A 1 216 ? -2.927 18.371 -3.556 1.00 84.81 216 THR A O 1
ATOM 1763 N N . GLU A 1 217 ? -2.282 17.196 -5.358 1.00 76.75 217 GLU A N 1
ATOM 1764 C CA . GLU A 1 217 ? -3.116 17.963 -6.280 1.00 76.75 217 GLU A CA 1
ATOM 1765 C C . GLU A 1 217 ? -4.573 17.595 -5.989 1.00 76.75 217 GLU A C 1
ATOM 1767 O O . GLU A 1 217 ? -4.948 16.423 -6.087 1.00 76.75 217 GLU A O 1
ATOM 1772 N N . THR A 1 218 ? -5.398 18.574 -5.614 1.00 64.44 218 THR A N 1
ATOM 1773 C CA . THR A 1 218 ? -6.830 18.412 -5.313 1.00 64.44 218 THR A CA 1
ATOM 1774 C C . THR A 1 218 ? -7.647 18.128 -6.576 1.00 64.44 218 THR A C 1
ATOM 1776 O O . THR A 1 218 ? -8.654 18.776 -6.852 1.00 64.44 218 THR A O 1
ATOM 1779 N N . ARG A 1 219 ? -7.212 17.158 -7.380 1.00 69.12 219 ARG A N 1
ATOM 1780 C CA . ARG A 1 219 ? -8.033 16.548 -8.416 1.00 69.12 219 ARG A CA 1
ATOM 1781 C C . ARG A 1 219 ? -9.010 15.629 -7.700 1.00 69.12 219 ARG A C 1
ATOM 1783 O O . ARG A 1 219 ? -8.591 14.845 -6.844 1.00 69.12 219 ARG A O 1
ATOM 1790 N N . GLY A 1 220 ? -10.291 15.763 -8.029 1.00 76.69 220 GLY A N 1
ATOM 1791 C CA . GLY A 1 220 ? -11.355 14.924 -7.488 1.00 76.69 220 GLY A CA 1
ATOM 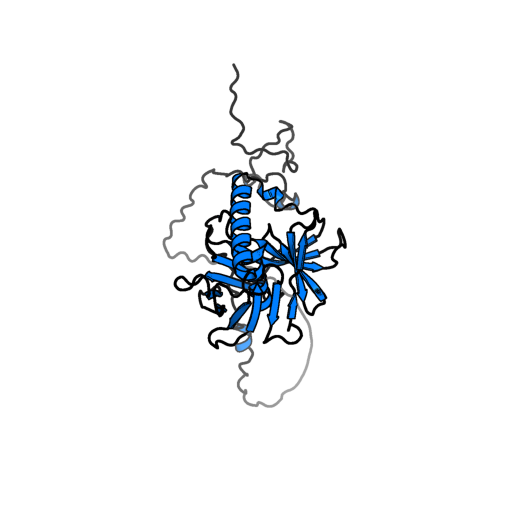1792 C C . GLY A 1 220 ? -11.120 13.422 -7.720 1.00 76.69 220 GLY A C 1
ATOM 1793 O O . GLY A 1 220 ? -10.072 13.017 -8.235 1.00 76.69 220 GLY A O 1
ATOM 1794 N N . PRO A 1 221 ? -12.083 12.581 -7.318 1.00 83.31 221 PRO A N 1
ATOM 1795 C CA . PRO A 1 221 ? -11.974 11.136 -7.474 1.00 83.31 221 PRO A CA 1
ATOM 1796 C C . PRO A 1 221 ? -11.663 10.744 -8.924 1.00 83.31 221 PRO A C 1
ATOM 1798 O O . PRO A 1 221 ? -12.188 11.353 -9.858 1.00 83.31 221 PRO A O 1
ATOM 1801 N N . THR A 1 222 ? -10.806 9.740 -9.116 1.00 83.69 222 THR A N 1
ATOM 1802 C CA . THR A 1 222 ? -10.495 9.251 -10.468 1.00 83.69 222 THR A CA 1
ATOM 1803 C C . THR A 1 222 ? -11.751 8.651 -11.107 1.00 83.69 222 THR A C 1
ATOM 1805 O O . THR A 1 222 ? -12.328 7.708 -10.567 1.00 83.69 222 THR A O 1
ATOM 1808 N N . TYR A 1 223 ? -12.180 9.196 -12.249 1.00 80.69 223 TYR A N 1
ATOM 1809 C CA . TYR A 1 223 ? -13.307 8.654 -13.008 1.00 80.69 223 TYR A CA 1
ATOM 1810 C C . TYR A 1 223 ? -12.904 7.326 -13.652 1.00 80.69 223 TYR A C 1
ATOM 1812 O O . TYR A 1 223 ? -11.968 7.284 -14.450 1.00 80.69 223 TYR A O 1
ATOM 1820 N N . ILE A 1 224 ? -13.617 6.254 -13.311 1.00 82.69 224 ILE A N 1
ATOM 1821 C CA . ILE A 1 224 ? -13.560 4.990 -14.044 1.00 82.69 224 ILE A CA 1
ATOM 1822 C C . ILE A 1 224 ? -14.827 4.901 -14.892 1.00 82.69 224 ILE A C 1
ATOM 1824 O O . ILE A 1 224 ? -15.921 5.042 -14.334 1.00 82.69 224 ILE A O 1
ATOM 1828 N N . PRO A 1 225 ? -14.716 4.662 -16.212 1.00 77.56 225 PRO A N 1
ATOM 1829 C CA . PRO A 1 225 ? -15.889 4.391 -17.025 1.00 77.56 225 PRO A CA 1
ATOM 1830 C C . PRO A 1 225 ? -16.580 3.152 -16.458 1.00 77.56 225 PRO A C 1
ATOM 1832 O O . PRO A 1 225 ? -15.986 2.074 -16.395 1.00 77.56 225 PRO A O 1
ATOM 1835 N N . LYS A 1 226 ? -17.832 3.306 -16.009 1.00 75.50 226 LYS A N 1
ATOM 1836 C CA . LYS A 1 226 ? -18.639 2.146 -15.628 1.00 75.50 226 LYS A CA 1
ATOM 1837 C C . LYS A 1 226 ? -18.668 1.228 -16.841 1.00 75.50 226 LYS A C 1
ATOM 1839 O O . LYS A 1 226 ? -18.934 1.691 -17.947 1.00 75.50 226 LYS A O 1
ATOM 1844 N N . LYS A 1 227 ? -18.349 -0.052 -16.640 1.00 67.56 227 LYS A N 1
ATOM 1845 C CA . LYS A 1 227 ? -18.524 -1.069 -17.672 1.00 67.56 227 LYS A CA 1
ATOM 1846 C C . LYS A 1 227 ? -20.013 -1.068 -17.992 1.00 67.56 227 LYS A C 1
ATOM 1848 O O . LYS A 1 227 ? -20.788 -1.634 -17.226 1.00 67.56 227 LYS A O 1
ATOM 1853 N N . THR A 1 228 ? -20.412 -0.351 -19.042 1.00 53.53 228 THR A N 1
ATOM 1854 C CA . THR A 1 228 ? -21.763 -0.429 -19.580 1.00 53.53 228 THR A CA 1
ATOM 1855 C C . THR A 1 228 ? -21.958 -1.904 -19.848 1.00 53.53 228 THR A C 1
ATOM 1857 O O . THR A 1 228 ? -21.253 -2.485 -20.673 1.00 53.53 228 THR A O 1
ATOM 1860 N N . ALA A 1 229 ? -22.798 -2.546 -19.042 1.00 52.00 229 ALA A N 1
ATOM 1861 C CA . ALA A 1 229 ? -23.298 -3.850 -19.390 1.00 52.00 229 ALA A CA 1
ATOM 1862 C C . ALA A 1 229 ? -24.013 -3.604 -20.711 1.00 52.00 229 ALA A C 1
ATOM 1864 O O . ALA A 1 229 ? -25.083 -3.003 -20.727 1.00 52.00 229 ALA A O 1
ATOM 1865 N N . THR A 1 230 ? -23.359 -3.933 -21.821 1.00 45.78 230 THR A N 1
ATOM 1866 C CA . THR A 1 230 ? -24.048 -4.149 -23.079 1.00 45.78 230 THR A CA 1
ATOM 1867 C C . THR A 1 230 ? -24.990 -5.292 -22.762 1.00 45.78 230 THR A C 1
ATOM 1869 O O . THR A 1 230 ? -24.585 -6.451 -22.707 1.00 45.78 230 THR A O 1
ATOM 1872 N N . ILE A 1 231 ? -26.200 -4.921 -22.351 1.00 49.88 231 ILE A N 1
ATOM 1873 C CA . ILE A 1 231 ? -27.309 -5.834 -22.218 1.00 49.88 231 ILE A CA 1
ATOM 1874 C C . ILE A 1 231 ? -27.453 -6.390 -23.618 1.00 49.88 231 ILE A C 1
ATOM 1876 O O . ILE A 1 231 ? -27.655 -5.664 -24.589 1.00 49.88 231 ILE A O 1
ATOM 1880 N N . THR A 1 232 ? -27.218 -7.684 -23.701 1.00 47.62 232 THR A N 1
ATOM 1881 C CA . THR A 1 232 ? -27.542 -8.528 -24.823 1.00 47.62 232 THR A CA 1
ATOM 1882 C C . THR A 1 232 ? -29.062 -8.496 -25.024 1.00 47.62 232 THR A C 1
ATOM 1884 O O . THR A 1 232 ? -29.744 -9.456 -24.696 1.00 47.62 232 THR A O 1
ATOM 1887 N N . GLU A 1 233 ? -29.620 -7.385 -25.511 1.00 50.06 233 GLU A N 1
ATOM 1888 C CA . GLU A 1 233 ? -31.016 -7.336 -25.977 1.00 50.06 233 GLU A CA 1
ATOM 1889 C C . GLU A 1 233 ? -31.154 -8.031 -27.345 1.00 50.06 233 GLU A C 1
ATOM 1891 O O . GLU A 1 233 ? -32.242 -8.452 -27.713 1.00 50.06 233 GLU A O 1
ATOM 1896 N N . GLU A 1 234 ? -30.047 -8.293 -28.051 1.00 52.09 234 GLU A N 1
ATOM 1897 C CA . GLU A 1 234 ? -30.063 -9.016 -29.333 1.00 52.09 234 GLU A CA 1
ATOM 1898 C C . GLU A 1 234 ? -30.138 -10.554 -29.207 1.00 52.09 234 GLU A C 1
ATOM 1900 O O . GLU A 1 234 ? -30.370 -11.218 -30.210 1.00 52.09 234 GLU A O 1
ATOM 1905 N N . GLN A 1 235 ? -29.996 -11.159 -28.015 1.00 47.97 235 GLN A N 1
ATOM 1906 C CA . GLN A 1 235 ? -30.124 -12.629 -27.858 1.00 47.97 235 GLN A CA 1
ATOM 1907 C C . GLN A 1 235 ? -31.425 -13.094 -27.190 1.00 47.97 235 GLN A C 1
ATOM 1909 O O . GLN A 1 235 ? -31.674 -14.300 -27.134 1.00 47.97 235 GLN A O 1
ATOM 1914 N N . GLU A 1 236 ? -32.279 -12.182 -26.718 1.00 50.84 236 GLU A N 1
ATOM 1915 C CA . GLU A 1 236 ? -33.601 -12.557 -26.190 1.00 50.84 236 GLU A CA 1
ATOM 1916 C C . GLU A 1 236 ? -34.708 -12.487 -27.260 1.00 50.84 236 GLU A C 1
ATOM 1918 O O . GLU A 1 236 ? -35.745 -13.134 -27.111 1.00 50.84 236 GLU A O 1
ATOM 1923 N N . GLU A 1 237 ? -34.468 -11.819 -28.397 1.00 50.53 237 GLU A N 1
ATOM 1924 C CA . GLU A 1 237 ? -35.407 -11.819 -29.530 1.00 50.53 237 GLU A CA 1
ATOM 1925 C C . GLU A 1 237 ? -35.225 -13.029 -30.476 1.00 50.53 237 GLU A C 1
ATOM 1927 O O . GLU A 1 237 ? -36.185 -13.461 -31.113 1.00 50.53 237 GLU A O 1
ATOM 1932 N N . GLU A 1 238 ? -34.048 -13.672 -30.491 1.00 50.25 238 GLU A N 1
ATOM 1933 C CA . GLU A 1 238 ? -33.778 -14.865 -31.321 1.00 50.25 238 GLU A CA 1
ATOM 1934 C C . GLU A 1 238 ? -34.298 -16.182 -30.697 1.00 50.25 238 GLU A C 1
ATOM 1936 O O . GLU A 1 238 ? -34.435 -17.193 -31.383 1.00 50.25 238 GLU A O 1
ATOM 1941 N N . ASN A 1 239 ? -34.676 -16.178 -29.411 1.00 52.19 239 ASN A N 1
ATOM 1942 C CA . ASN A 1 239 ? -35.255 -17.346 -28.724 1.00 52.19 239 ASN A CA 1
ATOM 1943 C C . ASN A 1 239 ? -36.784 -17.300 -28.577 1.00 52.19 239 ASN A C 1
ATOM 1945 O O . ASN A 1 239 ? -37.375 -18.122 -27.865 1.00 52.19 239 ASN A O 1
ATOM 1949 N N . LYS A 1 240 ? -37.467 -16.397 -29.290 1.00 47.06 240 LYS A N 1
ATOM 1950 C CA . LYS A 1 240 ? -38.920 -16.487 -29.443 1.00 47.06 240 LYS A CA 1
ATOM 1951 C C . LYS A 1 240 ? -39.241 -17.528 -30.513 1.00 47.06 240 LYS A C 1
ATOM 1953 O O . LYS A 1 240 ? -39.279 -17.239 -31.705 1.00 47.06 240 LYS A O 1
ATOM 1958 N N . ALA A 1 241 ? -39.459 -18.759 -30.053 1.00 56.81 241 ALA A N 1
ATOM 1959 C CA . ALA A 1 241 ? -39.885 -19.888 -30.871 1.00 56.81 241 ALA A CA 1
ATOM 1960 C C . ALA A 1 241 ? -41.000 -19.483 -31.863 1.00 56.81 241 ALA A C 1
ATOM 1962 O O . ALA A 1 241 ? -42.004 -18.896 -31.438 1.00 56.81 241 ALA A O 1
ATOM 1963 N N . PRO A 1 242 ? -40.872 -19.797 -33.165 1.00 54.22 242 PRO A N 1
ATOM 1964 C CA . PRO A 1 242 ? -41.944 -19.550 -34.114 1.00 54.22 242 PRO A CA 1
ATOM 1965 C C . PRO A 1 242 ? -43.149 -20.422 -33.751 1.00 54.22 242 PRO A C 1
ATOM 1967 O O . PRO A 1 242 ? -43.025 -21.624 -33.503 1.00 54.22 242 PRO A O 1
ATOM 1970 N N . ALA A 1 243 ? -44.325 -19.798 -33.699 1.00 56.28 243 ALA A N 1
ATOM 1971 C CA . ALA A 1 243 ? -45.592 -20.490 -33.508 1.00 56.28 243 ALA A CA 1
ATOM 1972 C C . ALA A 1 243 ? -45.762 -21.609 -34.561 1.00 56.28 243 ALA A C 1
ATOM 1974 O O . ALA A 1 243 ? -45.381 -21.414 -35.719 1.00 56.28 243 ALA A O 1
ATOM 1975 N N . PRO A 1 244 ? -46.340 -22.770 -34.202 1.00 48.06 244 PRO A N 1
ATOM 1976 C CA . PRO A 1 244 ? -46.520 -23.865 -35.147 1.00 48.06 244 PRO A CA 1
ATOM 1977 C C . PRO A 1 244 ? -47.517 -23.463 -36.242 1.00 48.06 244 PRO A C 1
ATOM 1979 O O . PRO A 1 244 ? -48.701 -23.250 -35.978 1.00 48.06 244 PRO A O 1
ATOM 1982 N N . ALA A 1 245 ? -47.031 -23.358 -37.480 1.00 50.50 245 ALA A N 1
ATOM 1983 C CA . ALA A 1 245 ? -47.872 -23.201 -38.659 1.00 50.50 245 ALA A CA 1
ATOM 1984 C C . ALA A 1 245 ? -48.634 -24.512 -38.956 1.00 50.50 245 ALA A C 1
ATOM 1986 O O . ALA A 1 245 ? -48.086 -25.601 -38.753 1.00 50.50 245 ALA A O 1
ATOM 1987 N N . PRO A 1 246 ? -49.891 -24.436 -39.428 1.00 48.16 246 PRO A N 1
ATOM 1988 C CA . PRO A 1 246 ? -50.715 -25.607 -39.681 1.00 48.16 246 PRO A CA 1
ATOM 1989 C C . PRO A 1 246 ? -50.236 -26.381 -40.913 1.00 48.16 246 PRO A C 1
ATOM 1991 O O . PRO A 1 246 ? -49.856 -25.818 -41.938 1.00 48.16 246 PRO A O 1
ATOM 1994 N N . VAL A 1 247 ? -50.292 -27.702 -40.775 1.00 49.88 247 VAL A N 1
ATOM 1995 C CA . VAL A 1 247 ? -49.910 -28.722 -41.751 1.00 49.88 247 VAL A CA 1
ATOM 1996 C C . VAL A 1 247 ? -50.671 -28.545 -43.070 1.00 49.88 247 VAL A C 1
ATOM 1998 O O . VAL A 1 247 ? -51.898 -28.628 -43.092 1.00 49.88 247 VAL A O 1
ATOM 2001 N N . ALA A 1 248 ? -49.941 -28.397 -44.177 1.00 41.81 248 ALA A N 1
ATOM 2002 C CA . ALA A 1 248 ? -50.452 -28.608 -45.528 1.00 41.81 248 ALA A CA 1
ATOM 2003 C C . ALA A 1 248 ? -49.500 -29.523 -46.318 1.00 41.81 248 ALA A C 1
ATOM 2005 O O . ALA A 1 248 ? -48.279 -29.435 -46.207 1.00 41.81 248 ALA A O 1
ATOM 2006 N N . ALA A 1 249 ? -50.115 -30.449 -47.050 1.00 43.00 249 ALA A N 1
ATOM 2007 C CA . ALA A 1 249 ? -49.545 -31.611 -47.729 1.00 43.00 249 ALA A CA 1
ATOM 2008 C C . ALA A 1 249 ? -48.691 -31.258 -48.982 1.00 43.00 249 ALA A C 1
ATOM 2010 O O . ALA A 1 249 ? -48.665 -30.101 -49.399 1.00 43.00 249 ALA A O 1
ATOM 2011 N N . PRO A 1 250 ? -47.980 -32.236 -49.589 1.00 48.50 250 PRO A N 1
ATOM 2012 C CA . PRO A 1 250 ? -46.803 -31.991 -50.419 1.00 48.50 250 PRO A CA 1
ATOM 2013 C C . PRO A 1 250 ? -47.135 -31.833 -51.907 1.00 48.50 250 PRO A C 1
ATOM 2015 O O . PRO A 1 250 ? -47.965 -32.566 -52.442 1.00 48.50 250 PRO A O 1
ATOM 2018 N N . VAL A 1 251 ? -46.406 -30.955 -52.603 1.00 39.38 251 VAL A N 1
ATOM 2019 C CA . VAL A 1 251 ? -46.288 -30.972 -54.070 1.00 39.38 251 VAL A CA 1
ATOM 2020 C C . VAL A 1 251 ? -44.842 -30.675 -54.474 1.00 39.38 251 VAL A C 1
ATOM 2022 O O . VAL A 1 251 ? -44.110 -29.962 -53.795 1.00 39.38 251 VAL A O 1
ATOM 2025 N N . ALA A 1 252 ? -44.441 -31.340 -55.550 1.00 35.75 252 ALA A N 1
ATOM 2026 C CA . ALA A 1 252 ? -43.095 -31.655 -55.981 1.00 35.75 252 ALA A CA 1
ATOM 2027 C C . ALA A 1 252 ? -42.315 -30.543 -56.715 1.00 35.75 252 ALA A C 1
ATOM 2029 O O . ALA A 1 252 ? -42.884 -29.604 -57.258 1.00 35.75 252 ALA A O 1
ATOM 2030 N N . ALA A 1 253 ? -41.017 -30.849 -56.854 1.00 34.91 253 ALA A N 1
ATOM 2031 C CA . ALA A 1 253 ? -40.134 -30.599 -57.999 1.00 34.91 253 ALA A CA 1
ATOM 2032 C C . ALA A 1 253 ? -39.384 -29.252 -58.133 1.00 34.91 253 ALA A C 1
ATOM 2034 O O . ALA A 1 253 ? -39.922 -28.242 -58.559 1.00 34.91 253 ALA A O 1
ATOM 2035 N N . ALA A 1 254 ? -38.062 -29.396 -57.955 1.00 33.97 254 ALA A N 1
ATOM 2036 C CA . ALA A 1 254 ? -36.981 -28.996 -58.867 1.00 33.97 254 ALA A CA 1
ATOM 2037 C C . ALA A 1 254 ? -36.448 -27.541 -58.900 1.00 33.97 254 ALA A C 1
ATOM 2039 O O . ALA A 1 254 ? -37.159 -26.588 -59.187 1.00 33.97 254 ALA A O 1
ATOM 2040 N N . ALA A 1 255 ? -35.105 -27.493 -58.818 1.00 34.84 255 ALA A N 1
ATOM 2041 C CA . ALA A 1 255 ? -34.179 -26.740 -59.681 1.00 34.84 255 ALA A CA 1
ATOM 2042 C C . ALA A 1 255 ? -33.496 -25.449 -59.141 1.00 34.84 255 ALA A C 1
ATOM 2044 O O . ALA A 1 255 ? -34.101 -24.395 -59.023 1.00 34.84 255 ALA A O 1
ATOM 2045 N N . THR A 1 256 ? -32.161 -25.568 -59.022 1.00 33.81 256 THR A N 1
ATOM 2046 C CA . THR A 1 256 ? -31.077 -24.621 -59.408 1.00 33.81 256 THR A CA 1
ATOM 2047 C C . THR A 1 256 ? -30.710 -23.374 -58.567 1.00 33.81 256 THR A C 1
ATOM 2049 O O . THR A 1 256 ? -31.511 -22.494 -58.295 1.00 33.81 256 THR A O 1
ATOM 2052 N N . VAL A 1 257 ? -29.404 -23.317 -58.260 1.00 38.91 257 VAL A N 1
ATOM 2053 C CA . VAL A 1 257 ? -28.491 -22.239 -57.771 1.00 38.91 257 VAL A CA 1
ATOM 2054 C C . VAL A 1 257 ? -28.353 -21.150 -58.885 1.00 38.91 257 VAL A C 1
ATOM 2056 O O . VAL A 1 257 ? -28.554 -21.560 -60.032 1.00 38.91 257 VAL A O 1
ATOM 2059 N N . PRO A 1 258 ? -28.005 -19.836 -58.692 1.00 44.59 258 PRO A N 1
ATOM 2060 C CA . PRO A 1 258 ? -26.841 -19.338 -57.934 1.00 44.59 258 PRO A CA 1
ATOM 2061 C C . PRO A 1 258 ? -26.897 -17.927 -57.281 1.00 44.59 258 PRO A C 1
ATOM 2063 O O . PRO A 1 258 ? -27.920 -17.258 -57.220 1.00 44.59 258 PRO A O 1
ATOM 2066 N N . ALA A 1 259 ? -25.728 -17.552 -56.746 1.00 34.72 259 ALA A N 1
ATOM 2067 C CA . ALA A 1 259 ? -25.327 -16.378 -55.971 1.00 34.72 259 ALA A CA 1
ATOM 2068 C C . ALA A 1 259 ? -25.370 -15.005 -56.682 1.00 34.72 259 ALA A C 1
ATOM 2070 O O . ALA A 1 259 ? -25.165 -14.939 -57.889 1.00 34.72 259 ALA A O 1
ATOM 2071 N N . SER A 1 260 ? -25.473 -13.922 -55.893 1.00 33.44 260 SER A N 1
ATOM 2072 C CA . SER A 1 260 ? -24.865 -12.593 -56.147 1.00 33.44 260 SER A CA 1
ATOM 2073 C C . SER A 1 260 ? -24.969 -11.726 -54.875 1.00 33.44 260 SER A C 1
ATOM 2075 O O . SER A 1 260 ? -26.053 -11.575 -54.320 1.00 33.44 260 SER A O 1
ATOM 2077 N N . GLU A 1 261 ? -23.844 -11.370 -54.258 1.00 33.78 261 GLU A N 1
ATOM 2078 C CA . GLU A 1 261 ? -23.221 -10.029 -54.278 1.00 33.78 261 GLU A CA 1
ATOM 2079 C C . GLU A 1 261 ? -23.831 -8.985 -53.327 1.00 33.78 261 GLU A C 1
ATOM 2081 O O . GLU A 1 261 ? -24.935 -8.477 -53.488 1.00 33.78 261 GLU A O 1
ATOM 2086 N N . SER A 1 262 ? -23.012 -8.650 -52.329 1.00 39.72 262 SER A N 1
ATOM 2087 C CA . SER A 1 262 ? -23.145 -7.572 -51.359 1.00 39.72 262 SER A CA 1
ATOM 2088 C C . SER A 1 262 ? -22.958 -6.193 -51.997 1.00 39.72 262 SER A C 1
ATOM 2090 O O . SER A 1 262 ? -21.939 -5.941 -52.640 1.00 39.72 262 SER A O 1
ATOM 2092 N N . THR A 1 263 ? -23.878 -5.270 -51.725 1.00 36.38 263 THR A N 1
ATOM 2093 C CA . THR A 1 263 ? -23.730 -3.828 -51.986 1.00 36.38 263 THR A CA 1
ATOM 2094 C C . THR A 1 263 ? -23.625 -3.074 -50.650 1.00 36.38 263 THR A C 1
ATOM 2096 O O . THR A 1 263 ? -24.362 -3.410 -49.722 1.00 36.38 263 THR A O 1
ATOM 2099 N N . PRO A 1 264 ? -22.738 -2.071 -50.504 1.00 41.91 264 PRO A N 1
ATOM 2100 C CA . PRO A 1 264 ? -22.651 -1.269 -49.287 1.00 41.91 264 PRO A CA 1
ATOM 2101 C C . PRO A 1 264 ? -23.789 -0.240 -49.204 1.00 41.91 264 PRO A C 1
ATOM 2103 O O . PRO A 1 264 ? -24.153 0.411 -50.183 1.00 41.91 264 PRO A O 1
ATOM 2106 N N . SER A 1 265 ? -24.342 -0.088 -48.004 1.00 37.34 265 SER A N 1
ATOM 2107 C CA . SER A 1 265 ? -25.409 0.848 -47.654 1.00 37.34 265 SER A CA 1
ATOM 2108 C C . SER A 1 265 ? -24.942 2.310 -47.707 1.00 37.34 265 SER A C 1
ATOM 2110 O O . SER A 1 265 ? -24.099 2.725 -46.912 1.00 37.34 265 SER A O 1
ATOM 2112 N N . ASN A 1 266 ? -25.540 3.102 -48.602 1.00 37.28 266 ASN A N 1
ATOM 2113 C CA . ASN A 1 266 ? -25.451 4.563 -48.603 1.00 37.28 266 ASN A CA 1
ATOM 2114 C C . ASN A 1 266 ? -26.320 5.138 -47.471 1.00 37.28 266 ASN A C 1
ATOM 2116 O O . ASN A 1 266 ? -27.545 5.007 -47.486 1.00 37.28 266 ASN A O 1
ATOM 2120 N N . VAL A 1 267 ? -25.690 5.792 -46.495 1.00 42.00 267 VAL A N 1
ATOM 2121 C CA . VAL A 1 267 ? -26.381 6.550 -45.443 1.00 42.00 267 VAL A CA 1
ATOM 2122 C C . VAL A 1 267 ? -26.939 7.834 -46.057 1.00 42.00 267 VAL A C 1
ATOM 2124 O O . VAL A 1 267 ? -26.188 8.666 -46.560 1.00 42.00 267 VAL A O 1
ATOM 2127 N N . THR A 1 268 ? -28.261 7.993 -46.018 1.00 31.16 268 THR A N 1
ATOM 2128 C CA . THR A 1 268 ? -28.957 9.205 -46.471 1.00 31.16 268 THR A CA 1
ATOM 2129 C C . THR A 1 268 ? -29.405 9.984 -45.237 1.00 31.16 268 THR A C 1
ATOM 2131 O O . THR A 1 268 ? -30.195 9.471 -44.448 1.00 31.16 268 THR A O 1
ATOM 2134 N N . PHE A 1 269 ? -28.899 11.203 -45.042 1.00 36.62 269 PHE A N 1
ATOM 2135 C CA . PHE A 1 269 ? -29.373 12.092 -43.979 1.00 36.62 269 PHE A CA 1
ATOM 2136 C C . PHE A 1 269 ? -30.617 12.843 -44.460 1.00 36.62 269 PHE A C 1
ATOM 2138 O O . PHE A 1 269 ? -30.555 13.616 -45.414 1.00 36.62 269 PHE A O 1
ATOM 2145 N N . VAL A 1 270 ? -31.747 12.611 -43.794 1.00 37.97 270 VAL A N 1
ATOM 2146 C CA . VAL A 1 270 ? -32.990 13.368 -43.983 1.00 37.97 270 VAL A CA 1
ATOM 2147 C C . VAL A 1 270 ? -32.992 14.514 -42.974 1.00 37.97 270 VAL A C 1
ATOM 2149 O O . VAL A 1 270 ? -33.010 14.274 -41.769 1.00 37.97 270 VAL A O 1
ATOM 2152 N N . ILE A 1 271 ? -32.951 15.756 -43.457 1.00 44.56 271 ILE A N 1
ATOM 2153 C CA . ILE A 1 271 ? -33.088 16.959 -42.626 1.00 44.56 271 ILE A CA 1
ATOM 2154 C C . ILE A 1 271 ? -34.569 17.344 -42.615 1.00 44.56 271 ILE A C 1
ATOM 2156 O O . ILE A 1 271 ? -35.144 17.626 -43.664 1.00 44.56 271 ILE A O 1
ATOM 2160 N N . ASN A 1 272 ? -35.184 17.325 -41.433 1.00 37.97 272 ASN A N 1
ATOM 2161 C CA . ASN A 1 272 ? -36.593 17.653 -41.229 1.00 37.97 272 ASN A CA 1
ATOM 2162 C C . ASN A 1 272 ? -36.710 19.146 -40.871 1.00 37.97 272 ASN A C 1
ATOM 2164 O O . ASN A 1 272 ? -36.211 19.573 -39.834 1.00 37.97 272 ASN A O 1
ATOM 2168 N N . SER A 1 273 ? -37.309 19.952 -41.748 1.00 48.12 273 SER A N 1
ATOM 2169 C CA . SER A 1 273 ? -37.333 21.418 -41.651 1.00 48.12 273 SER A CA 1
ATOM 2170 C C . SER A 1 273 ? -38.618 21.947 -41.000 1.00 48.12 273 SER A C 1
ATOM 2172 O O . SER A 1 273 ? -39.413 22.613 -41.666 1.00 48.12 273 SER A O 1
ATOM 2174 N N . SER A 1 274 ? -38.869 21.632 -39.727 1.00 48.97 274 SER A N 1
ATOM 2175 C CA . SER A 1 274 ? -40.095 22.108 -39.061 1.00 48.97 274 SER A CA 1
ATOM 2176 C C . SER A 1 274 ? -39.939 22.654 -37.647 1.00 48.97 274 SER A C 1
ATOM 2178 O O . SER A 1 274 ? -40.957 22.880 -37.003 1.00 48.97 274 SER A O 1
ATOM 2180 N N . GLU A 1 275 ? -38.728 22.922 -37.163 1.00 42.69 275 GLU A N 1
ATOM 2181 C CA . GLU A 1 275 ? -38.553 23.657 -35.906 1.00 42.69 275 GLU A CA 1
ATOM 2182 C C . GLU A 1 275 ? -37.441 24.697 -36.063 1.00 42.69 275 GLU A C 1
ATOM 2184 O O . GLU A 1 275 ? -36.325 24.378 -36.475 1.00 42.69 275 GLU A O 1
ATOM 2189 N N . ASP A 1 276 ? -37.796 25.956 -35.796 1.00 47.50 276 ASP A N 1
ATOM 2190 C CA . ASP A 1 276 ? -36.908 27.114 -35.774 1.00 47.50 276 ASP A CA 1
ATOM 2191 C C . ASP A 1 276 ? -35.753 26.873 -34.796 1.00 47.50 276 ASP A C 1
ATOM 2193 O O . ASP A 1 276 ? -35.902 26.974 -33.577 1.00 47.50 276 ASP A O 1
ATOM 2197 N N . SER A 1 277 ? -34.575 26.585 -35.339 1.00 41.09 277 SER A N 1
ATOM 2198 C CA . SER A 1 277 ? -33.320 26.729 -34.616 1.00 41.09 277 SER A CA 1
ATOM 2199 C C . SER A 1 277 ? -32.350 27.524 -35.477 1.00 41.09 277 SER A C 1
ATOM 2201 O O . SER A 1 277 ? -31.857 27.032 -36.495 1.00 41.09 277 SER A O 1
ATOM 2203 N N . ASP A 1 278 ? -32.095 28.761 -35.058 1.00 37.94 278 ASP A N 1
ATOM 2204 C CA . ASP A 1 278 ? -31.062 29.627 -35.610 1.00 37.94 278 ASP A CA 1
ATOM 2205 C C . ASP A 1 278 ? -29.704 28.907 -35.595 1.00 37.94 278 ASP A C 1
ATOM 2207 O O . ASP A 1 278 ? -29.165 28.560 -34.541 1.00 37.94 278 ASP A O 1
ATOM 2211 N N . VAL A 1 279 ? -29.121 28.692 -36.776 1.00 39.38 279 VAL A N 1
ATOM 2212 C CA . VAL A 1 279 ? -27.733 28.239 -36.907 1.00 39.38 279 VAL A CA 1
ATOM 2213 C C . VAL A 1 279 ? -26.831 29.450 -36.694 1.00 39.38 279 VAL A C 1
ATOM 2215 O O . VAL A 1 279 ? -26.514 30.194 -37.622 1.00 39.38 279 VAL A O 1
ATOM 2218 N N . ILE A 1 280 ? -26.406 29.653 -35.451 1.00 34.72 280 ILE A N 1
ATOM 2219 C CA . ILE A 1 280 ? -25.337 30.593 -35.121 1.00 34.72 280 ILE A CA 1
ATOM 2220 C C . ILE A 1 280 ? -24.006 29.898 -35.434 1.00 34.72 280 ILE A C 1
ATOM 2222 O O . ILE A 1 280 ? -23.529 29.065 -34.665 1.00 34.72 280 ILE A O 1
ATOM 2226 N N . ILE A 1 281 ? -23.383 30.238 -36.566 1.00 37.84 281 ILE A N 1
ATOM 2227 C CA . ILE A 1 281 ? -21.956 29.963 -36.773 1.00 37.84 281 ILE A CA 1
ATOM 2228 C C . ILE A 1 281 ? -21.194 31.044 -36.006 1.00 37.84 281 ILE A C 1
ATOM 2230 O O . ILE A 1 281 ? -20.891 32.111 -36.540 1.00 37.84 281 ILE A O 1
ATOM 2234 N N . GLU A 1 282 ? -20.912 30.793 -34.728 1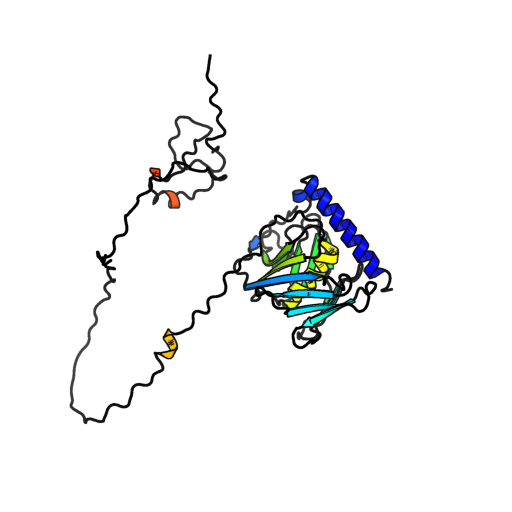.00 34.50 282 GLU A N 1
ATOM 2235 C CA . GLU A 1 282 ? -19.939 31.604 -34.004 1.00 34.50 282 GLU A CA 1
ATOM 2236 C C . GLU A 1 282 ? -18.567 31.400 -34.656 1.00 34.50 282 GLU A C 1
ATOM 2238 O O . GLU A 1 282 ? -18.018 30.295 -34.691 1.00 34.50 282 GLU A O 1
ATOM 2243 N N . GLY A 1 283 ? -18.026 32.480 -35.222 1.00 30.36 283 GLY A N 1
ATOM 2244 C CA . GLY A 1 283 ? -16.675 32.513 -35.756 1.00 30.36 283 GLY A CA 1
ATOM 2245 C C . GLY A 1 283 ? -15.684 32.067 -34.687 1.00 30.36 283 GLY A C 1
ATOM 2246 O O . GLY A 1 283 ? -15.614 32.657 -33.612 1.00 30.36 283 GLY A O 1
ATOM 2247 N N . ILE A 1 284 ? -14.921 31.020 -34.999 1.00 32.22 284 ILE A N 1
ATOM 2248 C CA . ILE A 1 284 ? -13.884 30.452 -34.138 1.00 32.22 284 ILE A CA 1
ATOM 2249 C C . ILE A 1 284 ? -12.942 31.586 -33.701 1.00 32.22 284 ILE A C 1
ATOM 2251 O O . ILE A 1 284 ? -12.217 32.127 -34.544 1.00 32.22 284 ILE A O 1
ATOM 2255 N N . PRO A 1 285 ? -12.894 31.967 -32.411 1.00 33.28 285 PRO A N 1
ATOM 2256 C CA . PRO A 1 285 ? -11.908 32.930 -31.968 1.00 33.28 285 PRO A CA 1
ATOM 2257 C C . PRO A 1 285 ? -10.524 32.290 -32.092 1.00 33.28 285 PRO A C 1
ATOM 2259 O O . PRO A 1 285 ? -10.264 31.202 -31.572 1.00 33.28 285 PRO A O 1
ATOM 2262 N N . ALA A 1 286 ? -9.629 32.989 -32.790 1.00 37.34 286 ALA A N 1
ATOM 2263 C CA . ALA A 1 286 ? -8.220 32.659 -32.945 1.00 37.34 286 ALA A CA 1
ATOM 2264 C C . ALA A 1 286 ? -7.505 32.675 -31.584 1.00 37.34 286 ALA A C 1
ATOM 2266 O O . ALA A 1 286 ? -6.810 33.619 -31.226 1.00 37.34 286 ALA A O 1
ATOM 2267 N N . ASN A 1 287 ? -7.672 31.607 -30.812 1.00 42.12 287 ASN A N 1
ATOM 2268 C CA . ASN A 1 287 ? -6.958 31.377 -29.566 1.00 42.12 287 ASN A CA 1
ATOM 2269 C C . ASN A 1 287 ? -6.298 29.995 -29.632 1.00 42.12 287 ASN A C 1
ATOM 2271 O O . ASN A 1 287 ? -6.610 29.079 -28.872 1.00 42.12 287 ASN A O 1
ATOM 2275 N N . LYS A 1 288 ? -5.382 29.836 -30.601 1.00 41.97 288 LYS A N 1
ATOM 2276 C CA . LYS A 1 288 ? -4.491 28.672 -30.701 1.00 41.97 288 LYS A CA 1
ATOM 2277 C C . LYS A 1 288 ? -3.549 28.691 -29.485 1.00 41.97 288 LYS A C 1
ATOM 2279 O O . LYS A 1 288 ? -2.449 29.236 -29.553 1.00 41.97 288 LYS A O 1
ATOM 2284 N N . LYS A 1 289 ? -3.987 28.132 -28.351 1.00 40.38 289 LYS A N 1
ATOM 2285 C CA . LYS A 1 289 ? -3.115 27.855 -27.200 1.00 40.38 289 LYS A CA 1
ATOM 2286 C C . LYS A 1 289 ? -2.022 26.896 -27.671 1.00 40.38 289 LYS A C 1
ATOM 2288 O O . LYS A 1 289 ? -2.306 25.763 -28.045 1.00 40.38 289 LYS A O 1
ATOM 2293 N N . SER A 1 290 ? -0.780 27.369 -27.698 1.00 40.50 290 SER A N 1
ATOM 2294 C CA . SER A 1 290 ? 0.390 26.560 -28.036 1.00 40.50 290 SER A CA 1
ATOM 2295 C C . SER A 1 290 ? 0.510 25.391 -27.059 1.00 40.50 290 SER A C 1
ATOM 2297 O O . SER A 1 290 ? 0.721 25.604 -25.865 1.00 40.50 290 SER A O 1
ATOM 2299 N N . TRP A 1 291 ? 0.371 24.166 -27.558 1.00 35.72 291 TRP A N 1
ATOM 2300 C CA . TRP A 1 291 ? 0.621 22.958 -26.780 1.00 35.72 291 TRP A CA 1
ATOM 2301 C C . TRP A 1 291 ? 2.135 22.775 -26.611 1.00 35.72 291 TRP A C 1
ATOM 2303 O O . TRP A 1 291 ? 2.899 22.903 -27.572 1.00 35.72 291 TRP A O 1
ATOM 2313 N N . THR A 1 292 ? 2.592 22.501 -25.391 1.00 34.62 292 THR A N 1
ATOM 2314 C CA . THR A 1 292 ? 3.989 22.165 -25.096 1.00 34.62 292 THR A CA 1
ATOM 2315 C C . THR A 1 292 ? 4.278 20.770 -25.657 1.00 34.62 292 THR A C 1
ATOM 2317 O O . THR A 1 292 ? 4.016 19.767 -25.003 1.00 34.62 292 THR A O 1
ATOM 2320 N N . GLY A 1 293 ? 4.757 20.694 -26.904 1.00 41.06 293 GLY A N 1
ATOM 2321 C CA . GLY A 1 293 ? 5.057 19.406 -27.542 1.00 41.06 293 GLY A CA 1
ATOM 2322 C C . GLY A 1 293 ? 5.212 19.414 -29.063 1.00 41.06 293 GLY A C 1
ATOM 2323 O O . GLY A 1 293 ? 4.950 18.394 -29.691 1.00 41.06 293 GLY A O 1
ATOM 2324 N N . CYS A 1 294 ? 5.635 20.524 -29.677 1.00 43.44 294 CYS A N 1
ATOM 2325 C CA . CYS A 1 294 ? 5.728 20.688 -31.139 1.00 43.44 294 CYS A CA 1
ATOM 2326 C C . CYS A 1 294 ? 6.847 19.872 -31.832 1.00 43.44 294 CYS A C 1
ATOM 2328 O O . CYS A 1 294 ? 7.429 20.322 -32.810 1.00 43.44 294 CYS A O 1
ATOM 2330 N N . GLY A 1 295 ? 7.155 18.673 -31.333 1.00 44.97 295 GLY A N 1
ATOM 2331 C CA . GLY A 1 295 ? 8.256 17.846 -31.815 1.00 44.97 295 GLY A CA 1
ATOM 2332 C C . GLY A 1 295 ? 7.945 16.363 -32.023 1.00 44.97 295 GLY A C 1
ATOM 2333 O O . GLY A 1 295 ? 8.860 15.598 -32.283 1.00 44.97 295 GLY A O 1
ATOM 2334 N N . LYS A 1 296 ? 6.704 15.890 -31.893 1.00 46.06 296 LYS A N 1
ATOM 2335 C CA . LYS A 1 296 ? 6.397 14.467 -32.149 1.00 46.06 296 LYS A CA 1
ATOM 2336 C C . LYS A 1 296 ? 5.122 14.293 -32.965 1.00 46.06 296 LYS A C 1
ATOM 2338 O O . LYS A 1 296 ? 4.177 13.653 -32.518 1.00 46.06 296 LYS A O 1
ATOM 2343 N N . HIS A 1 297 ? 5.098 14.855 -34.169 1.00 52.44 297 HIS A N 1
ATOM 2344 C CA . HIS A 1 297 ? 4.090 14.483 -35.158 1.00 52.44 297 HIS A CA 1
ATOM 2345 C C . HIS A 1 297 ? 4.625 13.336 -36.021 1.00 52.44 297 HIS A C 1
ATOM 2347 O O . HIS A 1 297 ? 5.755 13.385 -36.501 1.00 52.44 297 HIS A O 1
ATOM 2353 N N . ILE A 1 298 ? 3.815 12.295 -36.207 1.00 55.03 298 ILE A N 1
ATOM 2354 C CA . ILE A 1 298 ? 4.043 11.258 -37.218 1.00 55.03 298 ILE A CA 1
ATOM 2355 C C . ILE A 1 298 ? 3.600 11.876 -38.549 1.00 55.03 298 ILE A C 1
ATOM 2357 O O . ILE A 1 298 ? 2.446 12.287 -38.648 1.00 55.03 298 ILE A O 1
ATOM 2361 N N . ALA A 1 299 ? 4.486 11.970 -39.548 1.00 55.47 299 ALA A N 1
ATOM 2362 C CA . ALA A 1 299 ? 4.211 12.640 -40.832 1.00 55.47 299 ALA A CA 1
ATOM 2363 C C . ALA A 1 299 ? 2.882 12.193 -41.476 1.00 55.47 299 ALA A C 1
ATOM 2365 O O . ALA A 1 299 ? 2.098 13.018 -41.936 1.00 55.47 299 ALA A O 1
ATOM 2366 N N . ASN A 1 300 ? 2.573 10.903 -41.349 1.00 57.84 300 ASN A N 1
ATOM 2367 C CA . ASN A 1 300 ? 1.363 10.264 -41.866 1.00 57.84 300 ASN A CA 1
ATOM 2368 C C . ASN A 1 300 ? 0.043 10.835 -41.287 1.00 57.84 300 ASN A C 1
ATOM 2370 O O . ASN A 1 300 ? -1.013 10.735 -41.897 1.00 57.84 300 ASN A O 1
ATOM 2374 N N . VAL A 1 301 ? 0.076 11.461 -40.104 1.00 55.91 301 VAL A N 1
ATOM 2375 C CA . VAL A 1 301 ? -1.112 12.096 -39.492 1.00 55.91 301 VAL A CA 1
ATOM 2376 C C . VAL A 1 301 ? -1.387 13.476 -40.105 1.00 55.91 301 VAL A C 1
ATOM 2378 O O . VAL A 1 301 ? -2.534 13.918 -40.161 1.00 55.91 301 VAL A O 1
ATOM 2381 N N . MET A 1 302 ? -0.346 14.158 -40.589 1.00 59.66 302 MET A N 1
ATOM 2382 C CA . MET A 1 302 ? -0.463 15.501 -41.165 1.00 59.66 302 MET A CA 1
ATOM 2383 C C . MET A 1 302 ? -0.865 15.474 -42.646 1.00 59.66 302 MET A C 1
ATOM 2385 O O . MET A 1 302 ? -1.439 16.452 -43.112 1.00 59.66 302 MET A O 1
ATOM 2389 N N . GLU A 1 303 ? -0.638 14.366 -43.362 1.00 65.06 303 GLU A N 1
ATOM 2390 C CA . GLU A 1 303 ? -1.008 14.216 -44.784 1.00 65.06 303 GLU A CA 1
ATOM 2391 C C . GLU A 1 303 ? -2.518 14.360 -45.038 1.00 65.06 303 GLU A C 1
ATOM 2393 O O . GLU A 1 303 ? -2.917 14.883 -46.074 1.00 65.06 303 GLU A O 1
ATOM 2398 N N . ASN A 1 304 ? -3.359 13.978 -44.070 1.00 65.69 304 ASN A N 1
ATOM 2399 C CA . ASN A 1 304 ? -4.822 14.051 -44.183 1.00 65.69 304 ASN A CA 1
ATOM 2400 C C . ASN A 1 304 ? -5.445 15.286 -43.502 1.00 65.69 304 ASN A C 1
ATOM 2402 O O . ASN A 1 304 ? -6.669 15.394 -43.433 1.00 65.69 304 ASN A O 1
ATOM 2406 N N . THR A 1 305 ? -4.636 16.211 -42.973 1.00 64.12 305 THR A N 1
ATOM 2407 C CA . THR A 1 305 ? -5.122 17.400 -42.249 1.00 64.12 305 THR A CA 1
ATOM 2408 C C . THR A 1 305 ? -4.835 18.664 -43.055 1.00 64.12 305 THR A C 1
ATOM 2410 O O . THR A 1 305 ? -3.689 18.909 -43.427 1.00 64.12 305 THR A O 1
ATOM 2413 N N . SER A 1 306 ? -5.845 19.506 -43.290 1.00 68.44 306 SER A N 1
ATOM 2414 C CA . SER A 1 306 ? -5.682 20.757 -44.040 1.00 68.44 306 SER A CA 1
ATOM 2415 C C . SER A 1 306 ? -4.723 21.739 -43.339 1.00 68.44 306 SER A C 1
ATOM 2417 O O . SER A 1 306 ? -4.673 21.829 -42.109 1.00 68.44 306 SER A O 1
ATOM 2419 N N . GLN A 1 307 ? -3.911 22.458 -44.125 1.00 63.47 307 GLN A N 1
ATOM 2420 C CA . GLN A 1 307 ? -2.785 23.268 -43.622 1.00 63.47 307 GLN A CA 1
ATOM 2421 C C . GLN A 1 307 ? -3.194 24.424 -42.696 1.00 63.47 307 GLN A C 1
ATOM 2423 O O . GLN A 1 307 ? -2.433 24.832 -41.820 1.00 63.47 307 GLN A O 1
ATOM 2428 N N . ASP A 1 308 ? -4.407 24.944 -42.841 1.00 64.19 308 ASP A N 1
ATOM 2429 C CA . ASP A 1 308 ? -4.992 25.981 -41.986 1.00 64.19 308 ASP A CA 1
ATOM 2430 C C . ASP A 1 308 ? -5.175 25.525 -40.521 1.00 64.19 308 ASP A C 1
ATOM 2432 O O . ASP A 1 308 ? -5.098 26.334 -39.579 1.00 64.19 308 ASP A O 1
ATOM 2436 N N . LEU A 1 309 ? -5.311 24.211 -40.312 1.00 62.00 309 LEU A N 1
ATOM 2437 C CA . LEU A 1 309 ? -5.446 23.574 -39.001 1.00 62.00 309 LEU A CA 1
ATOM 2438 C C . LEU A 1 309 ? -4.099 23.248 -38.336 1.00 62.00 309 LEU A C 1
ATOM 2440 O O . LEU A 1 309 ? -4.069 22.861 -37.167 1.00 62.00 309 LEU A O 1
ATOM 2444 N N . TRP A 1 310 ? -2.973 23.441 -39.029 1.00 70.19 310 TRP A N 1
ATOM 2445 C CA . TRP A 1 310 ? -1.647 23.128 -38.490 1.00 70.19 310 TRP A CA 1
ATOM 2446 C C . TRP A 1 310 ? -1.228 24.106 -37.368 1.00 70.19 310 TRP A C 1
ATOM 2448 O O . TRP A 1 310 ? -1.754 25.226 -37.233 1.00 70.19 310 TRP A O 1
ATOM 2458 N N . CYS A 1 311 ? -0.263 23.692 -36.527 1.00 67.56 311 CYS A N 1
ATOM 2459 C CA . CYS A 1 311 ? 0.345 24.598 -35.540 1.00 67.56 311 CYS A CA 1
ATOM 2460 C C . CYS A 1 311 ? 1.087 25.733 -36.256 1.00 67.56 311 CYS A C 1
ATOM 2462 O O . CYS A 1 311 ? 1.875 25.485 -37.160 1.00 67.56 311 CYS A O 1
ATOM 2464 N N . SER A 1 312 ? 0.953 26.969 -35.768 1.00 60.38 312 SER A N 1
ATOM 2465 C CA . SER A 1 312 ? 1.746 28.123 -36.222 1.00 60.38 312 SER A CA 1
ATOM 2466 C C . SER A 1 312 ? 3.142 28.205 -35.572 1.00 60.38 312 SER A C 1
ATOM 2468 O O . SER A 1 312 ? 3.613 29.296 -35.247 1.00 60.38 312 SER A O 1
ATOM 2470 N N . CYS A 1 313 ? 3.754 27.066 -35.266 1.00 62.03 313 CYS A N 1
ATOM 2471 C CA . CYS A 1 313 ? 5.054 26.966 -34.611 1.00 62.03 313 CYS A CA 1
ATOM 2472 C C . CYS A 1 313 ? 6.165 27.300 -35.644 1.00 62.03 313 CYS A C 1
ATOM 2474 O O . CYS A 1 313 ? 6.099 26.786 -36.755 1.00 62.03 313 CYS A O 1
ATOM 2476 N N . ARG A 1 314 ? 7.163 28.147 -35.328 1.00 55.12 314 ARG A N 1
ATOM 2477 C CA . ARG A 1 314 ? 8.308 28.439 -36.231 1.00 55.12 314 ARG A CA 1
ATOM 2478 C C . ARG A 1 314 ? 9.557 27.645 -35.822 1.00 55.12 314 ARG A C 1
ATOM 2480 O O . ARG A 1 314 ? 9.764 27.425 -34.626 1.00 55.12 314 ARG A O 1
ATOM 2487 N N . HIS A 1 315 ? 10.363 27.232 -36.805 1.00 54.44 315 HIS A N 1
ATOM 2488 C CA . HIS A 1 315 ? 11.676 26.611 -36.589 1.00 54.44 315 HIS A CA 1
ATOM 2489 C C . HIS A 1 315 ? 12.650 27.651 -36.005 1.00 54.44 315 HIS A C 1
ATOM 2491 O O . HIS A 1 315 ? 12.581 28.822 -36.375 1.00 54.44 315 HIS A O 1
ATOM 2497 N N . ILE A 1 316 ? 13.519 27.247 -35.072 1.00 55.50 316 ILE A N 1
ATOM 2498 C CA . ILE A 1 316 ? 14.537 28.144 -34.491 1.00 55.50 316 ILE A CA 1
ATOM 2499 C C . ILE A 1 316 ? 15.666 28.448 -35.481 1.00 55.50 316 ILE A C 1
ATOM 2501 O O . ILE A 1 316 ? 16.182 29.561 -35.470 1.00 55.50 316 ILE A O 1
ATOM 2505 N N . ASP A 1 317 ? 16.032 27.468 -36.306 1.00 52.97 317 ASP A N 1
ATOM 2506 C CA . ASP A 1 317 ? 17.341 27.481 -36.964 1.00 52.97 317 ASP A CA 1
ATOM 2507 C C . ASP A 1 317 ? 17.369 27.981 -38.411 1.00 52.97 317 ASP A C 1
ATOM 2509 O O . ASP A 1 317 ? 18.466 28.172 -38.909 1.00 52.97 317 ASP A O 1
ATOM 2513 N N . ASP A 1 318 ? 16.244 28.257 -39.080 1.00 52.44 318 ASP A N 1
ATOM 2514 C CA . ASP A 1 318 ? 16.300 28.829 -40.434 1.00 52.44 318 ASP A CA 1
ATOM 2515 C C . ASP A 1 318 ? 15.016 29.574 -40.815 1.00 52.44 318 ASP A C 1
ATOM 2517 O O . ASP A 1 318 ? 13.907 29.048 -40.723 1.00 52.44 318 ASP A O 1
ATOM 2521 N N . GLU A 1 319 ? 15.171 30.805 -41.307 1.00 55.12 319 GLU A N 1
ATOM 2522 C CA . GLU A 1 319 ? 14.077 31.634 -41.834 1.00 55.12 319 GLU A CA 1
ATOM 2523 C C . GLU A 1 319 ? 13.597 31.158 -43.226 1.00 55.12 319 GLU A C 1
ATOM 2525 O O . GLU A 1 319 ? 12.592 31.645 -43.742 1.00 55.12 319 GLU A O 1
ATOM 2530 N N . PHE A 1 320 ? 14.282 30.164 -43.810 1.00 56.50 320 PHE A N 1
ATOM 2531 C CA . PHE A 1 320 ? 14.055 29.665 -45.171 1.00 56.50 320 PHE A CA 1
ATOM 2532 C C . PHE A 1 320 ? 13.662 28.182 -45.264 1.00 56.50 320 PHE A C 1
ATOM 2534 O O . PHE A 1 320 ? 13.322 27.728 -46.359 1.00 56.50 320 PHE A O 1
ATOM 2541 N N . ASP A 1 321 ? 13.662 27.420 -44.163 1.00 58.06 321 ASP A N 1
ATOM 2542 C CA . ASP A 1 321 ? 13.203 26.027 -44.204 1.00 58.06 321 ASP A CA 1
ATOM 2543 C C . ASP A 1 321 ? 11.670 25.971 -44.102 1.00 58.06 321 ASP A C 1
ATOM 2545 O O . ASP A 1 321 ? 11.066 26.268 -43.070 1.00 58.06 321 ASP A O 1
ATOM 2549 N N . THR A 1 322 ? 11.030 25.622 -45.218 1.00 59.12 322 THR A N 1
ATOM 2550 C CA . THR A 1 322 ? 9.567 25.503 -45.340 1.00 59.12 322 THR A CA 1
ATOM 2551 C C . THR A 1 322 ? 9.058 24.103 -44.997 1.00 59.12 322 THR A C 1
ATOM 2553 O O . THR A 1 322 ? 7.850 23.861 -45.054 1.00 59.12 322 THR A O 1
ATOM 2556 N N . ASN A 1 323 ? 9.944 23.176 -44.614 1.00 58.41 323 ASN A N 1
ATOM 2557 C CA . ASN A 1 323 ? 9.554 21.808 -44.299 1.00 58.41 323 ASN A CA 1
ATOM 2558 C C . ASN A 1 323 ? 8.750 21.739 -42.992 1.00 58.41 323 ASN A C 1
ATOM 2560 O O . ASN A 1 323 ? 9.228 22.067 -41.906 1.00 58.41 323 ASN A O 1
ATOM 2564 N N . PHE A 1 324 ? 7.510 21.262 -43.111 1.00 55.12 324 PHE A N 1
ATOM 2565 C CA . PHE A 1 324 ? 6.597 21.008 -42.000 1.00 55.12 324 PHE A CA 1
ATOM 2566 C C . PHE A 1 324 ? 6.273 19.509 -41.893 1.00 55.12 324 PHE A C 1
ATOM 2568 O O . PHE A 1 324 ? 6.086 18.865 -42.926 1.00 55.12 324 PHE A O 1
ATOM 2575 N N . PRO A 1 325 ? 6.113 18.955 -40.672 1.00 57.44 325 PRO A N 1
ATOM 2576 C CA . PRO A 1 325 ? 6.292 19.597 -39.363 1.00 57.44 325 PRO A CA 1
ATOM 2577 C C . PRO A 1 325 ? 7.776 19.740 -38.946 1.00 57.44 325 PRO A C 1
ATOM 2579 O O . PRO A 1 325 ? 8.616 18.975 -39.419 1.00 57.44 325 PRO A O 1
ATOM 2582 N N . PRO A 1 326 ? 8.110 20.684 -38.037 1.00 57.00 326 PRO A N 1
ATOM 2583 C CA . PRO A 1 326 ? 9.471 20.865 -37.525 1.00 57.00 326 PRO A CA 1
ATOM 2584 C C . PRO A 1 326 ? 9.995 19.594 -36.843 1.00 57.00 326 PRO A C 1
ATOM 2586 O O . PRO A 1 326 ? 9.229 18.816 -36.261 1.00 57.00 326 PRO A O 1
ATOM 2589 N N . LYS A 1 327 ? 11.318 19.392 -36.886 1.00 59.41 327 LYS A N 1
ATOM 2590 C CA . LYS A 1 327 ? 11.954 18.246 -36.223 1.00 59.41 327 LYS A CA 1
ATOM 2591 C C . LYS A 1 327 ? 11.700 18.256 -34.713 1.00 59.41 327 LYS A C 1
ATOM 2593 O O . LYS A 1 327 ? 11.505 19.287 -34.070 1.00 59.41 327 LYS A O 1
ATOM 2598 N N . ALA A 1 328 ? 11.738 17.063 -34.130 1.00 54.66 328 ALA A N 1
ATOM 2599 C CA . ALA A 1 328 ? 11.556 16.877 -32.702 1.00 54.66 328 ALA A CA 1
ATOM 2600 C C . ALA A 1 328 ? 12.515 17.735 -31.868 1.00 54.66 328 ALA A C 1
ATOM 2602 O O . ALA A 1 328 ? 13.720 17.517 -31.904 1.00 54.66 328 ALA A O 1
ATOM 2603 N N . GLY A 1 329 ? 11.972 18.678 -31.090 1.00 56.78 329 GLY A N 1
ATOM 2604 C CA . GLY A 1 329 ? 12.743 19.498 -30.148 1.00 56.78 329 GLY A CA 1
ATOM 2605 C C . GLY A 1 329 ? 13.218 20.857 -30.672 1.00 56.78 329 GLY A C 1
ATOM 2606 O O . GLY A 1 329 ? 13.837 21.585 -29.902 1.00 56.78 329 GLY A O 1
ATOM 2607 N N . THR A 1 330 ? 12.907 21.240 -31.918 1.00 58.47 330 THR A N 1
ATOM 2608 C CA . THR A 1 330 ? 13.396 22.502 -32.520 1.00 58.47 330 THR A CA 1
ATOM 2609 C C . THR A 1 330 ? 12.401 23.673 -32.482 1.00 58.47 330 THR A C 1
ATOM 2611 O O . THR A 1 330 ? 12.755 24.788 -32.866 1.00 58.47 330 THR A O 1
ATOM 2614 N N . GLY A 1 331 ? 11.162 23.475 -32.014 1.00 55.78 331 GLY A N 1
ATOM 2615 C CA . GLY A 1 331 ? 10.135 24.527 -31.988 1.00 55.78 331 GLY A CA 1
ATOM 2616 C C . GLY A 1 331 ? 9.962 25.228 -30.629 1.00 55.78 331 GLY A C 1
ATOM 2617 O O . GLY A 1 331 ? 9.956 24.585 -29.577 1.00 55.78 331 GLY A O 1
ATOM 2618 N N . LYS A 1 332 ? 9.746 26.555 -30.642 1.00 53.31 332 LYS A N 1
ATOM 2619 C CA . LYS A 1 332 ? 9.288 27.352 -29.480 1.00 53.31 332 LYS A CA 1
ATOM 2620 C C . LYS A 1 332 ? 7.872 27.905 -29.688 1.00 53.31 332 LYS A C 1
ATOM 2622 O O . LYS A 1 332 ? 7.441 28.161 -30.811 1.00 53.31 332 LYS A O 1
ATOM 2627 N N . ALA A 1 333 ? 7.148 28.108 -28.585 1.00 51.31 333 ALA A N 1
ATOM 2628 C CA . ALA A 1 333 ? 5.812 28.703 -28.586 1.00 51.31 333 ALA A CA 1
ATOM 2629 C C . ALA A 1 333 ? 5.852 30.194 -28.974 1.00 51.31 333 ALA A C 1
ATOM 2631 O O . ALA A 1 333 ? 6.739 30.937 -28.558 1.00 51.31 333 ALA A O 1
ATOM 2632 N N . ARG A 1 334 ? 4.851 30.655 -29.737 1.00 45.41 334 ARG A N 1
ATOM 2633 C CA . ARG A 1 334 ? 4.788 32.012 -30.320 1.00 45.41 334 ARG A CA 1
ATOM 2634 C C . ARG A 1 334 ? 4.843 33.152 -29.287 1.00 45.41 334 ARG A C 1
ATOM 2636 O O . ARG A 1 334 ? 5.187 34.269 -29.648 1.00 45.41 334 ARG A O 1
ATOM 2643 N N . SER A 1 335 ? 4.543 32.890 -28.015 1.00 48.19 335 SER A N 1
ATOM 2644 C CA . SER A 1 335 ? 4.531 33.905 -26.955 1.00 48.19 335 SER A CA 1
ATOM 2645 C C . SER A 1 335 ? 5.904 34.230 -26.349 1.00 48.19 335 SER A C 1
ATOM 2647 O O . SER A 1 335 ? 5.973 35.121 -25.509 1.00 48.19 335 SER A O 1
ATOM 2649 N N . SER A 1 336 ? 6.989 33.541 -26.729 1.00 47.09 336 SER A N 1
ATOM 2650 C CA . SER A 1 336 ? 8.328 33.768 -26.148 1.00 47.09 336 SER A CA 1
ATOM 2651 C C . SER A 1 336 ? 9.281 34.601 -27.013 1.00 47.09 336 SER A C 1
ATOM 2653 O O . SER A 1 336 ? 10.449 34.732 -26.659 1.00 47.09 336 SER A O 1
ATOM 2655 N N . VAL A 1 337 ? 8.825 35.143 -28.146 1.00 46.28 337 VAL A N 1
ATOM 2656 C CA . VAL A 1 337 ? 9.629 36.047 -28.982 1.00 46.28 337 VAL A CA 1
ATOM 2657 C C . VAL A 1 337 ? 9.144 37.469 -28.723 1.00 46.28 337 VAL A C 1
ATOM 2659 O O . VAL A 1 337 ? 8.202 37.941 -29.354 1.00 46.28 337 VAL A O 1
ATOM 2662 N N . SER A 1 338 ? 9.747 38.133 -27.735 1.00 42.09 338 SER A N 1
ATOM 2663 C CA . SER A 1 338 ? 9.567 39.569 -27.541 1.00 42.09 338 SER A CA 1
ATOM 2664 C C . SER A 1 338 ? 10.086 40.293 -28.779 1.00 42.09 338 SER A C 1
ATOM 2666 O O . SER A 1 338 ? 11.245 40.119 -29.156 1.00 42.09 338 SER A O 1
ATOM 2668 N N . SER A 1 339 ? 9.233 41.101 -29.396 1.00 44.00 339 SER A N 1
ATOM 2669 C CA . SER A 1 339 ? 9.582 42.055 -30.443 1.00 44.00 339 SER A CA 1
ATOM 2670 C C . SER A 1 339 ? 10.643 43.033 -29.928 1.00 44.00 339 SER A C 1
ATOM 2672 O O . SER A 1 339 ? 10.320 44.035 -29.292 1.00 44.00 339 SER A O 1
ATOM 2674 N N . GLY A 1 340 ? 11.913 42.707 -30.164 1.00 35.38 340 GLY A N 1
ATOM 2675 C CA . GLY A 1 340 ? 13.033 43.627 -30.027 1.00 35.38 340 GLY A CA 1
ATOM 2676 C C . GLY A 1 340 ? 13.044 44.552 -31.233 1.00 35.38 340 GLY A C 1
ATOM 2677 O O . GLY A 1 340 ? 13.564 44.194 -32.286 1.00 35.38 340 GLY A O 1
ATOM 2678 N N . THR A 1 341 ? 12.413 45.712 -31.087 1.00 37.31 341 THR A N 1
ATOM 2679 C CA . THR A 1 341 ? 12.484 46.798 -32.060 1.00 37.31 341 THR A CA 1
ATOM 2680 C C . THR A 1 341 ? 13.883 47.401 -32.014 1.00 37.31 341 THR A C 1
ATOM 2682 O O . THR A 1 341 ? 14.326 47.896 -30.980 1.00 37.31 341 THR A O 1
ATOM 2685 N N . SER A 1 342 ? 14.560 47.330 -33.150 1.00 37.66 342 SER A N 1
ATOM 2686 C CA . SER A 1 342 ? 15.776 48.053 -33.496 1.00 37.66 342 SER A CA 1
ATOM 2687 C C . SER A 1 342 ? 15.594 49.571 -33.406 1.00 37.66 342 SER A C 1
ATOM 2689 O O . SER A 1 342 ? 14.638 50.097 -33.981 1.00 37.66 342 SER A O 1
ATOM 2691 N N . LEU A 1 343 ? 16.565 50.248 -32.792 1.00 35.34 343 LEU A N 1
ATOM 2692 C CA . LEU A 1 343 ? 17.137 51.510 -33.270 1.00 35.34 343 LEU A CA 1
ATOM 2693 C C . LEU A 1 343 ? 18.647 51.480 -33.034 1.00 35.34 343 LEU A C 1
ATOM 2695 O O . LEU A 1 343 ? 19.043 51.072 -31.918 1.00 35.34 3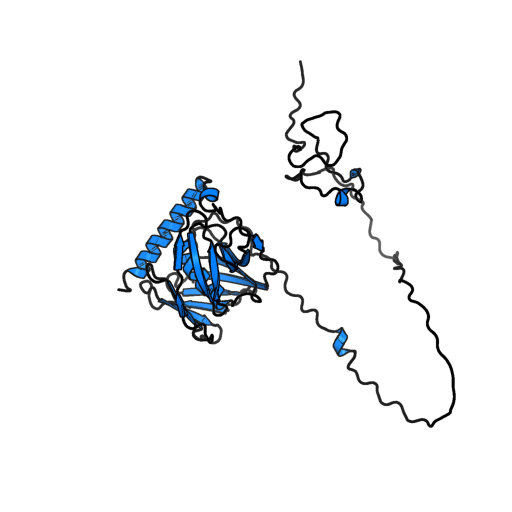43 LEU A O 1
#

Sequence (343 aa):
MPIFEAPAVYAWSTGITICTYMMEHLYLKDFLDFHTSDANIVPLSNPTSVYYIRRERADRQKVVNVFNGDGEKVYTIERKSPLNPVWSMYAFPSRRAVATIRAGFFLRAIDFHNKQGLQHRAITNESGLTTGRTRSFYLNDGAKYSWTRGSKFLEKIINPKGGDEEIHERLAKVKLMRQWKFDFEMVLDEAKIDREVALSTAFISMLTQWGFGDITETRGPTYIPKKTATITEEQEEENKAPAPAPVAAPVAAAATVPASESTPSNVTFVINSSEDSDVIIEGIPANKKSWTGCGKHIANVMENTSQDLWCSCRHIDDEFDTNFPPKAGTGKARSSVSSGTSL

Foldseek 3Di:
DLQVFLVVLQVQLVVLQVVQLVCVVVVVLVVQVQAQFLAAEADPDAFQWKKKWAADPVCNQFWIFIATPVRHTAWIWGDPDSSGQWIFIAGPDVRDTQWIFRLTPVWGKIAGDPDPPAGIWTWDWDDDPNHHTWTWIADPVRWIWIQRQRQRFIWTWDPPVPRHHIYTYTFKHKAQQDAPGPIIMMTGDCVVDPPVVVVSSSVSCCSNRHRRNDDHDNDDDDDRPNPPPPPPPVVVVVPPDDDDDDDDDDDDDDDDDDDDDDDDDDDDDDDDPDDDDDPDPDDDPPPPPDDPWLADDDVVVCVPPDPVPDDPWDFPPDPPDPDPDDHGPRTDDPVPDPPPDDD

Secondary structure (DSSP, 8-state):
--TTHHHHHHHHHHHHHHHHHHHHHTT-HHHHS------EEE------EEEEEEE-SS-TTTEEEEEETTS-EEEEEE-SSTT--EEEEEETTT--EEEEEEE-SS-EEEEESSSTT-SEEE-EEEEETTTEEEEEEE-TT--EEEEESSS-EEEEEESTT-GGG-EEEEEEEEEESSTTSSEEEEEE-TTTS-HHHHHHHHHHHIIIII-S-S------SPPPPP------TTTTSTTS----PPP---------------------------S----------------S-TT---HHHHTTS-GGGS--PEESS-SS---SSPPTT-EE-GGG-------

Organism: NCBI:txid669874

Radius of gyration: 30.06 Å; chains: 1; bounding box: 71×84×82 Å